Protein AF-A0A1Y3B5Y3-F1 (afdb_monomer)

Foldseek 3Di:
DDPPPVVDDDPCCCVQCVLLVVLCVVCVVCLVVLCCLPPPLLSRNDNLSLVVSLVVVLVVVLVVLVVVCVVPVVSSVVVLVVLLVVLLVVLLVVLLVLVAALDQLCLDP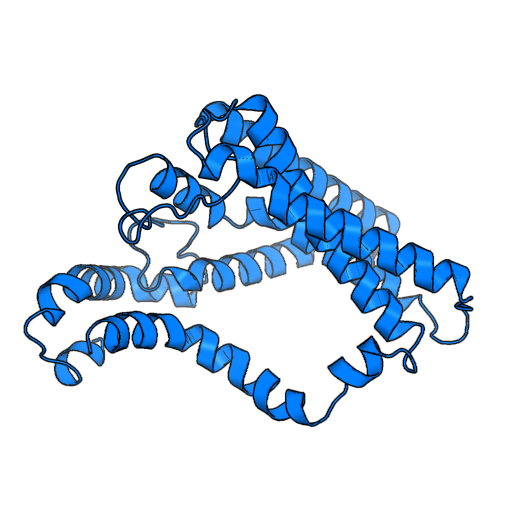PLCPDPPRNNVCSSVVSHNSNLSNLVSLVVVLVVVLVVDDLPPDDDDPVNVVVLVVLLVVLVCCLVCVCVCVNVPDRDDSNSSSVSNSVSSVSVSVSVSSLVVCLSNPCVDPSVCVVPDPVCVVVVVCVVVCSVCVVVVCSVVVPD

Mean predicted aligned error: 7.39 Å

Sequence (255 aa):
MTILPPMFDGPVWQYRMDWMIESCEKSWWKNFFYIQNLFDSDTMCEPHLWYLAADMQLHWLSLLPLIFLLKNPRRGLLLSKFLIILSIIIQMIWIVKENA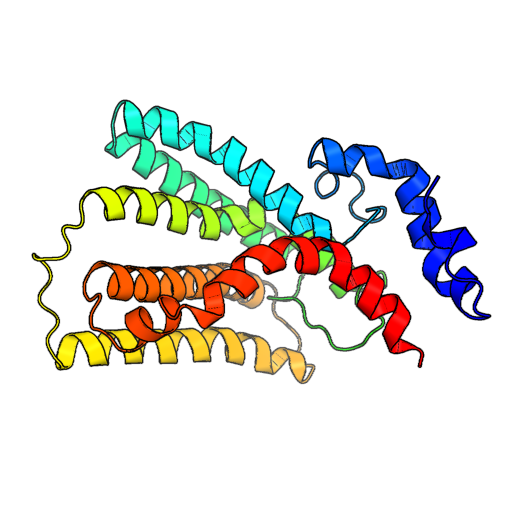PPGTIISSPGDFRVEDKSGKYLKFHDKPWNHAHIFLIGFIFGYHVRHIKSNHFHWTKWKTMMAWMTIMIAYLLCIYDTYPWIFGLPYTPIWSALISPLNGLLWAMILTIIIFICITDPQSFIAKIFSWSLFRPLSRMTFSVFLTHFLVVYIIRDT

Structure (mmCIF, N/CA/C/O backbone):
data_AF-A0A1Y3B5Y3-F1
#
_entry.id   AF-A0A1Y3B5Y3-F1
#
loop_
_atom_site.group_PDB
_atom_site.id
_atom_site.type_symbol
_atom_site.label_atom_id
_atom_site.label_alt_id
_atom_site.label_comp_id
_atom_site.label_asym_id
_atom_site.label_entity_id
_atom_site.label_seq_id
_atom_site.pdbx_PDB_ins_code
_atom_site.Cartn_x
_atom_site.Cartn_y
_atom_site.Cartn_z
_atom_site.occupancy
_atom_site.B_iso_or_equiv
_atom_site.auth_seq_id
_atom_site.auth_comp_id
_atom_site.auth_asym_id
_atom_site.auth_atom_id
_atom_site.pdbx_PDB_model_num
ATOM 1 N N . MET A 1 1 ? -4.720 -13.987 -27.760 1.00 44.94 1 MET A N 1
ATOM 2 C CA . MET A 1 1 ? -5.786 -13.291 -28.511 1.00 44.94 1 MET A CA 1
ATOM 3 C C . MET A 1 1 ? -6.407 -12.237 -27.621 1.00 44.94 1 MET A C 1
ATOM 5 O O . MET A 1 1 ? -7.360 -12.495 -26.895 1.00 44.94 1 MET A O 1
ATOM 9 N N . THR A 1 2 ? -5.805 -11.059 -27.622 1.00 58.97 2 THR A N 1
ATOM 10 C CA . THR A 1 2 ? -6.376 -9.850 -27.033 1.00 58.97 2 THR A CA 1
ATOM 11 C C . THR A 1 2 ? -7.513 -9.376 -27.946 1.00 58.97 2 THR A C 1
ATOM 13 O O . THR A 1 2 ? -7.379 -9.441 -29.161 1.00 58.97 2 THR A O 1
ATOM 16 N N . ILE A 1 3 ? -8.644 -8.928 -27.389 1.00 64.88 3 ILE A N 1
ATOM 17 C CA . ILE A 1 3 ? -9.793 -8.387 -28.161 1.00 64.88 3 ILE A CA 1
ATOM 18 C C . ILE A 1 3 ? -9.501 -6.944 -28.641 1.00 64.88 3 ILE A C 1
ATOM 20 O O . ILE A 1 3 ? -10.234 -6.363 -29.427 1.00 64.88 3 ILE A O 1
ATOM 24 N N . LEU A 1 4 ? -8.387 -6.371 -28.183 1.00 65.88 4 LEU A N 1
ATOM 25 C CA . LEU A 1 4 ? -7.955 -5.000 -28.439 1.00 65.88 4 LEU A CA 1
ATOM 26 C C . LEU A 1 4 ? -7.686 -4.678 -29.928 1.00 65.88 4 LEU A C 1
ATOM 28 O O . LEU A 1 4 ? -8.226 -3.674 -30.386 1.00 65.88 4 LEU A O 1
ATOM 32 N N . PRO A 1 5 ? -6.943 -5.492 -30.710 1.00 63.84 5 PRO A N 1
ATOM 33 C CA . PRO A 1 5 ? -6.654 -5.189 -32.116 1.00 63.84 5 PRO A CA 1
ATOM 34 C C . PRO A 1 5 ? -7.889 -5.014 -33.023 1.00 63.84 5 PRO A C 1
ATOM 36 O O . PRO A 1 5 ? -7.884 -4.090 -33.823 1.00 63.84 5 PRO A O 1
ATOM 39 N N . PRO A 1 6 ? -8.967 -5.823 -32.925 1.00 66.00 6 PRO A N 1
ATOM 40 C CA . PRO A 1 6 ? -10.156 -5.609 -33.755 1.00 66.00 6 PRO A CA 1
ATOM 41 C C . PRO A 1 6 ? -11.072 -4.462 -33.289 1.00 66.00 6 PRO A C 1
ATOM 43 O O . PRO A 1 6 ? -11.988 -4.104 -34.024 1.00 66.00 6 PRO A O 1
ATOM 46 N N . MET A 1 7 ? -10.884 -3.904 -32.086 1.00 65.44 7 MET A N 1
ATOM 47 C CA . MET A 1 7 ? -11.746 -2.834 -31.555 1.00 65.44 7 MET A CA 1
ATOM 48 C C . MET A 1 7 ? -11.235 -1.420 -31.863 1.00 65.44 7 MET A C 1
ATOM 50 O O . MET A 1 7 ? -12.023 -0.476 -31.814 1.00 65.44 7 MET A O 1
ATOM 54 N N . PHE A 1 8 ? -9.946 -1.261 -32.174 1.00 67.69 8 PHE A N 1
ATOM 55 C CA . PHE A 1 8 ? -9.312 0.041 -32.381 1.00 67.69 8 PHE A CA 1
ATOM 56 C C . PHE A 1 8 ? -8.240 -0.062 -33.475 1.00 67.69 8 PHE A C 1
ATOM 58 O O . PHE A 1 8 ? -7.337 -0.881 -33.367 1.00 67.69 8 PHE A O 1
ATOM 65 N N . ASP A 1 9 ? -8.325 0.786 -34.505 1.00 69.50 9 ASP A N 1
ATOM 66 C CA . ASP A 1 9 ? -7.389 0.810 -35.647 1.00 69.50 9 ASP A CA 1
ATOM 67 C C . ASP A 1 9 ? -6.954 2.251 -35.984 1.00 69.50 9 ASP A C 1
ATOM 69 O O . ASP A 1 9 ? -6.955 2.709 -37.125 1.00 69.50 9 ASP A O 1
ATOM 73 N N . GLY A 1 10 ? -6.680 3.038 -34.939 1.00 73.25 10 GLY A N 1
ATOM 74 C CA . GLY A 1 10 ? -6.232 4.423 -35.087 1.00 73.25 10 GLY A CA 1
ATOM 75 C C . GLY A 1 10 ? -4.779 4.515 -35.585 1.00 73.25 10 GLY A C 1
ATOM 76 O O . GLY A 1 10 ? -3.970 3.643 -35.278 1.00 73.25 10 GLY A O 1
ATOM 77 N N . PRO A 1 11 ? -4.377 5.609 -36.259 1.00 72.44 11 PRO A N 1
ATOM 78 C CA . PRO A 1 11 ? -3.028 5.762 -36.824 1.00 72.44 11 PRO A CA 1
ATOM 79 C C . PRO A 1 11 ? -1.895 5.752 -35.779 1.00 72.44 11 PRO A C 1
ATOM 81 O O . PRO A 1 11 ? -0.742 5.507 -36.118 1.00 72.44 11 PRO A O 1
ATOM 84 N N . VAL A 1 12 ? -2.212 6.005 -34.504 1.00 72.00 12 VAL A N 1
ATOM 85 C CA . VAL A 1 12 ? -1.264 5.985 -33.371 1.00 72.00 12 VAL A CA 1
ATOM 86 C C . VAL A 1 12 ? -1.335 4.664 -32.582 1.00 72.00 12 VAL A C 1
ATOM 88 O O . VAL A 1 12 ? -0.480 4.392 -31.738 1.00 72.00 12 VAL A O 1
ATOM 91 N N . TRP A 1 13 ? -2.328 3.814 -32.871 1.00 71.50 13 TRP A N 1
ATOM 92 C CA . TRP A 1 13 ? -2.635 2.601 -32.113 1.00 71.50 13 TRP A CA 1
ATOM 93 C C . TRP A 1 13 ? -1.468 1.618 -32.082 1.00 71.50 13 TRP A C 1
ATOM 95 O O . TRP A 1 13 ? -1.027 1.247 -30.998 1.00 71.50 13 TRP A O 1
ATOM 105 N N . GLN A 1 14 ? -0.919 1.269 -33.249 1.00 69.88 14 GLN A N 1
ATOM 106 C CA . GLN A 1 14 ? 0.212 0.340 -33.366 1.00 69.88 14 GLN A CA 1
ATOM 107 C C . GLN A 1 14 ? 1.411 0.837 -32.540 1.00 69.88 14 GLN A C 1
ATOM 109 O O . GLN A 1 14 ? 1.881 0.167 -31.625 1.00 69.88 14 GLN A O 1
ATOM 114 N N . TYR A 1 15 ? 1.804 2.103 -32.719 1.00 70.75 15 TYR A N 1
ATOM 115 C CA . TYR A 1 15 ? 2.937 2.687 -31.993 1.00 70.75 15 TYR A CA 1
ATOM 116 C C . TYR A 1 15 ? 2.787 2.659 -30.458 1.00 70.75 15 TYR A C 1
ATOM 118 O O . TYR A 1 15 ? 3.781 2.557 -29.736 1.00 70.75 15 TYR A O 1
ATOM 126 N N . ARG A 1 16 ? 1.560 2.769 -29.932 1.00 68.94 16 ARG A N 1
ATOM 127 C CA . ARG A 1 16 ? 1.300 2.836 -28.482 1.00 68.94 16 ARG A CA 1
ATOM 128 C C . ARG A 1 16 ? 0.895 1.512 -27.853 1.00 68.94 16 ARG A C 1
ATOM 130 O O . ARG A 1 16 ? 1.113 1.366 -26.654 1.00 68.94 16 ARG A O 1
ATOM 137 N N . MET A 1 17 ? 0.302 0.592 -28.607 1.00 75.69 17 MET A N 1
ATOM 138 C CA . MET A 1 17 ? -0.267 -0.645 -28.068 1.00 75.69 17 MET A CA 1
ATOM 139 C C . MET A 1 17 ? 0.562 -1.881 -28.387 1.00 75.69 17 MET A C 1
ATOM 141 O O . MET A 1 17 ? 0.442 -2.852 -27.645 1.00 75.69 17 MET A O 1
ATOM 145 N N . ASP A 1 18 ? 1.443 -1.855 -29.391 1.00 77.94 18 ASP A N 1
ATOM 146 C CA . ASP A 1 18 ? 2.210 -3.044 -29.790 1.00 77.94 18 ASP A CA 1
ATOM 147 C C . ASP A 1 18 ? 3.059 -3.602 -28.639 1.00 77.94 18 ASP A C 1
ATOM 149 O O . ASP A 1 18 ? 3.013 -4.800 -28.367 1.00 77.94 18 ASP A O 1
ATOM 153 N N . TRP A 1 19 ? 3.745 -2.742 -27.874 1.00 76.81 19 TRP A N 1
ATOM 154 C CA . TRP A 1 19 ? 4.544 -3.181 -26.718 1.00 76.81 19 TRP A CA 1
ATOM 155 C C . TRP A 1 19 ? 3.684 -3.843 -25.626 1.00 76.81 19 TRP A C 1
ATOM 157 O O . TRP A 1 19 ? 4.119 -4.800 -24.979 1.00 76.81 19 TRP A O 1
ATOM 167 N N . MET A 1 20 ? 2.462 -3.342 -25.415 1.00 77.00 20 MET A N 1
ATOM 168 C CA . MET A 1 20 ? 1.526 -3.859 -24.416 1.00 7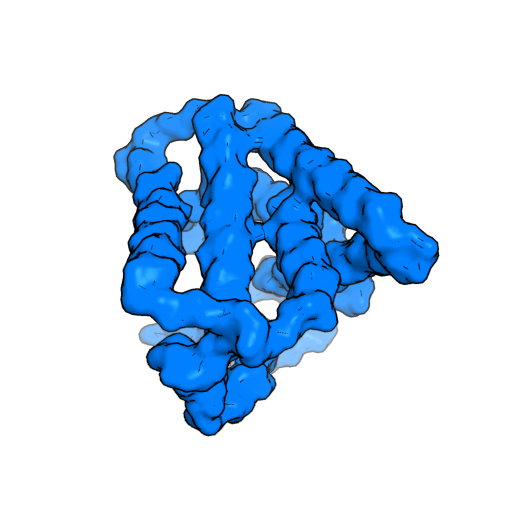7.00 20 MET A CA 1
ATOM 169 C C . MET A 1 20 ? 0.919 -5.177 -24.891 1.00 77.00 20 MET A C 1
ATOM 171 O O . MET A 1 20 ? 0.897 -6.146 -24.136 1.00 77.00 20 MET A O 1
ATOM 175 N N . ILE A 1 21 ? 0.489 -5.240 -26.155 1.00 81.31 21 ILE A N 1
ATOM 176 C CA . ILE A 1 21 ? -0.040 -6.448 -26.793 1.00 81.31 21 ILE A CA 1
ATOM 177 C C . ILE A 1 21 ? 1.016 -7.554 -26.753 1.00 81.31 21 ILE A C 1
ATOM 179 O O . ILE A 1 21 ? 0.721 -8.644 -26.267 1.00 81.31 21 ILE A O 1
ATOM 183 N N . GLU A 1 22 ? 2.253 -7.268 -27.159 1.00 84.25 22 GLU A N 1
ATOM 184 C CA . GLU A 1 22 ? 3.347 -8.242 -27.156 1.00 84.25 22 GLU A CA 1
ATOM 185 C C . GLU A 1 22 ? 3.677 -8.729 -25.733 1.00 84.25 22 GLU A C 1
ATOM 187 O O . GLU A 1 22 ? 3.815 -9.933 -25.489 1.00 84.25 22 GLU A O 1
ATOM 192 N N . SER A 1 23 ? 3.750 -7.806 -24.766 1.00 84.88 23 SER A N 1
ATOM 193 C CA . SER A 1 23 ? 3.952 -8.148 -23.351 1.00 84.88 23 SER A CA 1
ATOM 194 C C . SER A 1 23 ? 2.814 -9.024 -22.822 1.00 84.88 23 SER A C 1
ATOM 196 O O . SER A 1 23 ? 3.052 -10.008 -22.116 1.00 84.88 23 SER A O 1
ATOM 198 N N . CYS A 1 24 ? 1.571 -8.715 -23.194 1.00 85.81 24 CYS A N 1
ATOM 199 C CA . CYS A 1 24 ? 0.397 -9.491 -22.822 1.00 85.81 24 CYS A CA 1
ATOM 200 C C . CYS A 1 24 ? 0.386 -10.887 -23.429 1.00 85.81 24 CYS A C 1
ATOM 202 O O . CYS A 1 24 ? 0.134 -11.850 -22.707 1.00 85.81 24 CYS A O 1
ATOM 204 N N . GLU A 1 25 ? 0.697 -11.037 -24.711 1.00 87.06 25 GLU A N 1
ATOM 205 C CA . GLU A 1 25 ? 0.737 -12.351 -25.354 1.00 87.06 25 GLU A CA 1
ATOM 206 C C . GLU A 1 25 ? 1.738 -13.294 -24.679 1.00 87.06 25 GLU A C 1
ATOM 208 O O . GLU A 1 25 ? 1.447 -14.481 -24.507 1.00 87.06 25 GLU A O 1
ATOM 213 N N . LYS A 1 26 ? 2.867 -12.756 -24.208 1.00 87.31 26 LYS A N 1
ATOM 214 C CA . LYS A 1 26 ? 3.918 -13.525 -23.527 1.00 87.31 26 LYS A CA 1
ATOM 215 C C . LYS A 1 26 ? 3.633 -13.771 -22.039 1.00 87.31 26 LYS A C 1
ATOM 217 O O . LYS A 1 26 ? 3.930 -14.854 -21.528 1.00 87.31 26 LYS A O 1
ATOM 222 N N . SER A 1 27 ? 3.058 -12.792 -21.338 1.00 88.06 27 SER A N 1
ATOM 223 C CA . SER A 1 27 ? 3.023 -12.762 -19.865 1.00 88.06 27 SER A CA 1
ATOM 224 C C . SER A 1 27 ? 1.621 -12.756 -19.239 1.00 88.06 27 SER A C 1
ATOM 226 O O . SER A 1 27 ? 1.528 -12.683 -18.013 1.00 88.06 27 SER A O 1
ATOM 228 N N . TRP A 1 28 ? 0.524 -12.862 -20.006 1.00 88.56 28 TRP A N 1
ATOM 229 C CA . TRP A 1 28 ? -0.848 -12.813 -19.457 1.00 88.56 28 TRP A CA 1
ATOM 230 C C . TRP A 1 28 ? -1.091 -13.818 -18.320 1.00 88.56 28 TRP A C 1
ATOM 232 O O . TRP A 1 28 ? -1.753 -13.499 -17.333 1.00 88.56 28 TRP A O 1
ATOM 242 N N . TRP A 1 29 ? -0.527 -15.023 -18.427 1.00 89.94 29 TRP A N 1
ATOM 243 C CA . TRP A 1 29 ? -0.712 -16.106 -17.458 1.00 89.94 29 TRP A CA 1
ATOM 244 C C . TRP A 1 29 ? -0.141 -15.756 -16.076 1.00 89.94 29 TRP A C 1
ATOM 246 O O . TRP A 1 29 ? -0.643 -16.243 -15.063 1.00 89.94 29 TRP A O 1
ATOM 256 N N . LYS A 1 30 ? 0.853 -14.858 -16.000 1.00 91.12 30 LYS A N 1
ATOM 257 C CA . LYS A 1 30 ? 1.425 -14.390 -14.727 1.00 91.12 30 LYS A CA 1
ATOM 258 C C . LYS A 1 30 ? 0.397 -13.633 -13.880 1.00 91.12 30 LYS A C 1
ATOM 260 O O . LYS A 1 30 ? 0.456 -13.727 -12.656 1.00 91.12 30 LYS A O 1
ATOM 265 N N . ASN A 1 31 ? -0.560 -12.946 -14.515 1.00 90.06 31 ASN A N 1
ATOM 266 C CA . ASN A 1 31 ? -1.647 -12.246 -13.822 1.00 90.06 31 ASN A CA 1
ATOM 267 C C . ASN A 1 31 ? -2.598 -13.220 -13.114 1.00 90.06 31 ASN A C 1
ATOM 269 O O . ASN A 1 31 ? -3.092 -12.905 -12.037 1.00 90.06 31 ASN A O 1
ATOM 273 N N . PHE A 1 32 ? -2.828 -14.409 -13.685 1.00 90.25 32 PHE A N 1
ATOM 274 C CA . PHE A 1 32 ? -3.688 -15.433 -13.080 1.00 90.25 32 PHE A CA 1
ATOM 275 C C . PHE A 1 32 ? -3.103 -15.972 -11.768 1.00 90.25 32 PHE A C 1
ATOM 277 O O . PHE A 1 32 ? -3.832 -16.229 -10.814 1.00 90.25 32 PHE A O 1
ATOM 284 N N . PHE A 1 33 ? -1.776 -16.103 -11.708 1.00 92.25 33 PHE A N 1
ATOM 285 C CA . PHE A 1 33 ? -1.063 -16.553 -10.512 1.00 92.25 33 PHE A CA 1
ATOM 286 C C . PHE A 1 33 ? -0.636 -15.415 -9.580 1.00 92.25 33 PHE A C 1
ATOM 288 O O . PHE A 1 33 ? -0.041 -15.695 -8.542 1.00 92.25 33 PHE A O 1
ATOM 295 N N . TYR A 1 34 ? -0.923 -14.156 -9.926 1.00 93.25 34 TYR A N 1
ATOM 296 C CA . TYR A 1 34 ? -0.489 -12.982 -9.168 1.00 93.25 34 TYR A CA 1
ATOM 297 C C . TYR A 1 34 ? 1.032 -12.914 -8.966 1.00 93.25 34 TYR A C 1
ATOM 299 O O . TYR A 1 34 ? 1.496 -12.620 -7.870 1.00 93.25 34 TYR A O 1
ATOM 307 N N . ILE A 1 35 ? 1.830 -13.212 -9.997 1.00 93.25 35 ILE A N 1
ATOM 308 C CA . ILE A 1 35 ? 3.310 -13.198 -9.924 1.00 93.25 35 ILE A CA 1
ATOM 309 C C . ILE A 1 35 ? 3.966 -12.196 -10.882 1.00 93.25 35 ILE A C 1
ATOM 311 O O . ILE A 1 35 ? 5.193 -12.127 -10.969 1.00 93.25 35 ILE A O 1
ATOM 315 N N . GLN A 1 36 ? 3.165 -11.414 -11.605 1.00 90.75 36 GLN A N 1
ATOM 316 C CA . GLN A 1 36 ? 3.627 -10.489 -12.641 1.00 90.75 36 GLN A CA 1
ATOM 317 C C . GLN A 1 36 ? 4.544 -9.378 -12.109 1.00 90.75 36 GLN A C 1
ATOM 319 O O . GLN A 1 36 ? 5.435 -8.930 -12.818 1.00 90.75 36 GLN A O 1
ATOM 324 N N . ASN A 1 37 ? 4.372 -8.968 -10.850 1.00 90.75 37 ASN A N 1
ATOM 325 C CA . ASN A 1 37 ? 5.234 -7.981 -10.199 1.00 90.75 37 ASN A CA 1
ATOM 326 C C . ASN A 1 37 ? 6.521 -8.606 -9.629 1.00 90.75 37 ASN A C 1
ATOM 328 O O . ASN A 1 37 ? 7.465 -7.880 -9.326 1.00 90.75 37 ASN A O 1
ATOM 332 N N . LEU A 1 38 ? 6.606 -9.934 -9.479 1.00 88.19 38 LEU A N 1
ATOM 333 C CA . LEU A 1 38 ? 7.801 -10.620 -8.973 1.00 88.19 38 LEU A CA 1
ATOM 334 C C . LEU A 1 38 ? 8.801 -10.898 -10.092 1.00 88.19 38 LEU A C 1
ATOM 336 O O . LEU A 1 38 ? 9.981 -10.575 -9.926 1.00 88.19 38 LEU A O 1
ATOM 340 N N . PHE A 1 39 ? 8.320 -11.429 -11.218 1.00 82.19 39 PHE A N 1
ATOM 341 C CA . PHE A 1 39 ? 9.142 -11.883 -12.341 1.00 82.19 39 PHE A CA 1
ATOM 342 C C . PHE A 1 39 ? 8.907 -11.040 -13.593 1.00 82.19 39 PHE A C 1
ATOM 344 O O . PHE A 1 39 ? 7.789 -10.985 -14.107 1.00 82.19 39 PHE A O 1
ATOM 351 N N . ASP A 1 40 ? 9.986 -10.462 -14.122 1.00 73.06 40 ASP A N 1
ATOM 352 C CA . ASP A 1 40 ? 9.993 -9.647 -15.342 1.00 73.06 40 ASP A CA 1
ATOM 353 C C . ASP A 1 40 ? 8.987 -8.486 -15.298 1.00 73.06 40 ASP A C 1
ATOM 355 O O . ASP A 1 40 ? 8.188 -8.309 -16.220 1.00 73.06 40 ASP A O 1
ATOM 359 N N . SER A 1 41 ? 9.048 -7.679 -14.228 1.00 71.25 41 SER A N 1
ATOM 360 C CA . SER A 1 41 ? 8.183 -6.504 -14.004 1.00 71.25 41 SER A CA 1
ATOM 361 C C . SER A 1 41 ? 8.164 -5.520 -15.184 1.00 71.25 41 SER A C 1
ATOM 363 O O . SER A 1 41 ? 7.202 -4.785 -15.376 1.00 71.25 41 SER A O 1
ATOM 365 N N . ASP A 1 42 ? 9.199 -5.541 -16.022 1.00 71.44 42 ASP A N 1
ATOM 366 C CA . ASP A 1 42 ? 9.310 -4.692 -17.210 1.00 71.44 42 ASP A CA 1
ATOM 367 C C . ASP A 1 42 ? 8.327 -5.095 -18.320 1.00 71.44 42 ASP A C 1
ATOM 369 O O . ASP A 1 42 ? 7.880 -4.251 -19.095 1.00 71.44 42 ASP A O 1
ATOM 373 N N . THR A 1 43 ? 7.940 -6.373 -18.353 1.00 75.62 43 THR A N 1
ATOM 374 C CA . THR A 1 43 ? 7.091 -6.993 -19.390 1.00 75.62 43 THR A CA 1
ATOM 375 C C . THR A 1 43 ? 5.697 -7.344 -18.870 1.00 75.62 43 THR A C 1
ATOM 377 O O . THR A 1 43 ? 5.048 -8.289 -19.330 1.00 75.62 43 THR A O 1
ATOM 380 N N . MET A 1 44 ? 5.228 -6.607 -17.861 1.00 83.00 44 MET A N 1
ATOM 381 C CA . MET A 1 44 ? 3.878 -6.770 -17.333 1.00 83.00 44 MET A CA 1
ATOM 382 C C . MET A 1 44 ? 2.842 -6.419 -18.400 1.00 83.00 44 MET A C 1
ATOM 384 O O . MET A 1 44 ? 2.858 -5.315 -18.940 1.00 83.00 44 MET A O 1
ATOM 388 N N . CYS A 1 45 ? 1.922 -7.358 -18.641 1.00 82.31 45 CYS A N 1
ATOM 389 C CA . CYS A 1 45 ? 0.784 -7.187 -19.546 1.00 82.31 45 CYS A CA 1
ATOM 390 C C . CYS A 1 45 ? -0.029 -5.928 -19.206 1.00 82.31 45 CYS A C 1
ATOM 392 O O . CYS A 1 45 ? -0.347 -5.139 -20.082 1.00 82.31 45 CYS A O 1
ATOM 394 N N . GLU A 1 46 ? -0.293 -5.710 -17.916 1.00 82.88 46 GLU A N 1
ATOM 395 C CA . GLU A 1 46 ? -1.008 -4.537 -17.418 1.00 82.88 46 GLU A CA 1
ATOM 396 C C . GLU A 1 46 ? -0.261 -3.985 -16.199 1.00 82.88 46 GLU A C 1
ATOM 398 O O . GLU A 1 46 ? -0.206 -4.663 -15.164 1.00 82.88 46 GLU A O 1
ATOM 403 N N . PRO A 1 47 ? 0.354 -2.793 -16.297 1.00 81.75 47 PRO A N 1
ATOM 404 C CA . PRO A 1 47 ? 1.239 -2.285 -15.255 1.00 81.75 47 PRO A CA 1
ATOM 405 C C . PRO A 1 47 ? 0.505 -2.099 -13.930 1.00 81.75 47 PRO A C 1
ATOM 407 O O . PRO A 1 47 ? 0.971 -2.582 -12.908 1.00 81.75 47 PRO A O 1
ATOM 410 N N . HIS A 1 48 ? -0.681 -1.485 -13.931 1.00 85.44 48 HIS A N 1
ATOM 411 C CA . HIS A 1 48 ? -1.450 -1.188 -12.713 1.00 85.44 48 HIS A CA 1
ATOM 412 C C . HIS A 1 48 ? -1.877 -2.421 -11.921 1.00 85.44 48 HIS A C 1
ATOM 414 O O . HIS A 1 48 ? -2.149 -2.316 -10.725 1.00 85.44 48 HIS A O 1
ATOM 420 N N . LEU A 1 49 ? -1.896 -3.601 -12.546 1.00 90.50 49 LEU A N 1
ATOM 421 C CA . LEU A 1 49 ? -2.199 -4.851 -11.852 1.00 90.50 49 LEU A CA 1
ATOM 422 C C . LEU A 1 49 ? -1.081 -5.295 -10.900 1.00 90.50 49 LEU A C 1
ATOM 424 O O . LEU A 1 49 ? -1.282 -6.273 -10.176 1.00 90.50 49 LEU A O 1
ATOM 428 N N . TRP A 1 50 ? 0.062 -4.596 -10.845 1.00 90.88 50 TRP A N 1
ATOM 429 C CA . TRP A 1 50 ? 1.089 -4.824 -9.821 1.00 90.88 50 TRP A CA 1
ATOM 430 C C . TRP A 1 50 ? 0.492 -4.788 -8.411 1.00 90.88 50 TRP A C 1
ATOM 432 O O . TRP A 1 50 ? 0.821 -5.640 -7.585 1.00 90.88 50 TRP A O 1
ATOM 442 N N . TYR A 1 51 ? -0.438 -3.858 -8.166 1.00 91.31 51 TYR A N 1
ATOM 443 C CA . TYR A 1 51 ? -1.064 -3.664 -6.861 1.00 91.31 51 TYR A CA 1
ATOM 444 C C . TYR A 1 51 ? -1.890 -4.884 -6.454 1.00 91.31 51 TYR A C 1
ATOM 446 O O . TYR A 1 51 ? -1.792 -5.350 -5.324 1.00 91.31 51 TYR A O 1
ATOM 454 N N . LEU A 1 52 ? -2.652 -5.452 -7.394 1.00 94.19 52 LEU A N 1
ATOM 455 C CA . LEU A 1 52 ? -3.483 -6.623 -7.128 1.00 94.19 52 LEU A CA 1
ATOM 456 C C . LEU A 1 52 ? -2.630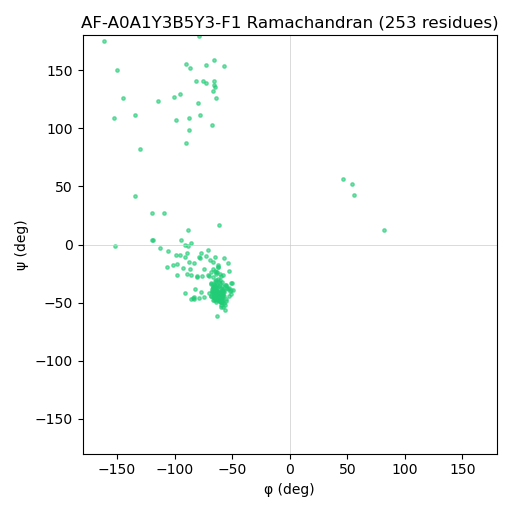 -7.867 -6.833 1.00 94.19 52 LEU A C 1
ATOM 458 O O . LEU A 1 52 ? -2.975 -8.659 -5.958 1.00 94.19 52 LEU A O 1
ATOM 462 N N . ALA A 1 53 ? -1.495 -8.025 -7.524 1.00 94.69 53 ALA A N 1
ATOM 463 C CA . ALA A 1 53 ? -0.549 -9.085 -7.189 1.00 94.69 53 ALA A CA 1
ATOM 464 C C . ALA A 1 53 ? 0.107 -8.878 -5.827 1.00 94.69 53 ALA A C 1
ATOM 466 O O . ALA A 1 53 ? 0.165 -9.821 -5.038 1.00 94.69 53 ALA A O 1
ATOM 467 N N . ALA A 1 54 ? 0.558 -7.659 -5.528 1.00 95.06 54 ALA A N 1
ATOM 468 C CA . ALA A 1 54 ? 1.135 -7.336 -4.231 1.00 95.06 54 ALA A CA 1
ATOM 469 C C . ALA A 1 54 ? 0.142 -7.600 -3.086 1.00 95.06 54 ALA A C 1
ATOM 471 O O . ALA A 1 54 ? 0.521 -8.218 -2.093 1.00 95.06 54 ALA A O 1
ATOM 472 N N . ASP A 1 55 ? -1.126 -7.207 -3.239 1.00 95.12 55 ASP A N 1
ATOM 473 C CA . ASP A 1 55 ? -2.175 -7.451 -2.243 1.00 95.12 55 ASP A CA 1
ATOM 474 C C . ASP A 1 55 ? -2.391 -8.951 -1.997 1.00 95.12 55 ASP A C 1
ATOM 476 O O . ASP A 1 55 ? -2.337 -9.404 -0.852 1.00 95.12 55 ASP A O 1
ATOM 480 N N . MET A 1 56 ? -2.521 -9.756 -3.057 1.00 96.00 56 MET A N 1
ATOM 481 C CA . MET A 1 56 ? -2.705 -11.204 -2.914 1.00 96.00 56 MET A CA 1
ATOM 482 C C . MET A 1 56 ? -1.487 -11.890 -2.272 1.00 96.00 56 MET A C 1
ATOM 484 O O . MET A 1 56 ? -1.626 -12.752 -1.401 1.00 96.00 56 MET A O 1
ATOM 488 N N . GLN A 1 57 ? -0.275 -11.470 -2.638 1.00 96.56 57 GLN A N 1
ATOM 489 C CA . GLN A 1 57 ? 0.967 -11.971 -2.042 1.00 96.56 57 GLN A CA 1
ATOM 490 C C . GLN A 1 57 ? 1.068 -11.628 -0.552 1.00 96.56 57 GLN A C 1
ATOM 492 O O . GLN A 1 57 ? 1.452 -12.474 0.259 1.00 96.56 57 GLN A O 1
ATOM 497 N N . LEU A 1 58 ? 0.708 -10.400 -0.173 1.00 96.81 58 LEU A N 1
ATOM 498 C CA . LEU A 1 58 ? 0.675 -9.971 1.224 1.00 96.81 58 LEU A CA 1
ATOM 499 C C . LEU A 1 58 ? -0.440 -10.671 2.001 1.00 96.81 58 LEU A C 1
ATOM 501 O O . LEU A 1 58 ? -0.240 -11.025 3.164 1.00 96.81 58 LEU A O 1
ATOM 505 N N . HIS A 1 59 ? -1.568 -10.962 1.355 1.00 95.94 59 HIS A N 1
ATOM 506 C CA . HIS A 1 59 ? -2.622 -11.783 1.931 1.00 95.94 59 HIS A CA 1
ATOM 507 C C . HIS A 1 59 ? -2.110 -13.189 2.264 1.00 95.94 59 HIS A C 1
ATOM 509 O O . HIS A 1 59 ? -2.268 -13.637 3.403 1.00 95.94 59 HIS A O 1
ATOM 515 N N . TRP A 1 60 ? -1.415 -13.857 1.337 1.00 96.75 60 TRP A N 1
ATOM 516 C CA . TRP A 1 60 ? -0.772 -15.147 1.612 1.00 96.75 60 TRP A CA 1
ATOM 517 C C . TRP A 1 60 ? 0.268 -15.054 2.728 1.00 96.75 60 TRP A C 1
ATOM 519 O O . TRP A 1 60 ? 0.264 -15.888 3.636 1.00 96.75 60 TRP A O 1
ATOM 529 N N . LEU A 1 61 ? 1.110 -14.016 2.714 1.00 95.88 61 LEU A N 1
ATOM 530 C CA . LEU A 1 61 ? 2.079 -13.762 3.781 1.00 95.88 61 LEU A CA 1
ATOM 531 C C . LEU A 1 61 ? 1.384 -13.620 5.143 1.00 95.88 61 LEU A C 1
ATOM 533 O O . LEU A 1 61 ? 1.885 -14.141 6.138 1.00 95.88 61 LEU A O 1
ATOM 537 N N . SER A 1 62 ? 0.223 -12.961 5.191 1.00 96.44 62 SER A N 1
ATOM 538 C CA . SER A 1 62 ? -0.547 -12.703 6.415 1.00 96.44 62 SER A CA 1
ATOM 539 C C . SER A 1 62 ? -1.134 -13.958 7.065 1.00 96.44 62 SER A C 1
ATOM 541 O O . SER A 1 62 ? -1.379 -13.966 8.276 1.00 96.44 62 SER A O 1
ATOM 543 N N . LEU A 1 63 ? -1.288 -15.051 6.310 1.00 97.00 63 LEU A N 1
ATOM 544 C CA . LEU A 1 63 ? -1.736 -16.332 6.858 1.00 97.00 63 LEU A CA 1
ATOM 545 C C . LEU A 1 63 ? -0.761 -16.855 7.919 1.00 97.00 63 LEU A C 1
ATOM 547 O O . LEU A 1 63 ? -1.187 -17.444 8.913 1.00 97.00 63 LEU A O 1
ATOM 551 N N . LEU A 1 64 ? 0.539 -16.588 7.761 1.00 96.44 64 LEU A N 1
ATOM 552 C CA . LEU A 1 64 ? 1.558 -16.995 8.723 1.00 96.44 64 LEU A CA 1
ATOM 553 C C . LEU A 1 64 ? 1.355 -16.328 10.101 1.00 96.44 64 LEU A C 1
ATOM 555 O O . LEU A 1 64 ? 1.106 -17.058 11.066 1.00 96.44 64 LEU A O 1
ATOM 559 N N . PRO A 1 65 ? 1.401 -14.984 10.256 1.00 96.88 65 PRO A N 1
ATOM 560 C CA . PRO A 1 65 ? 1.112 -14.341 11.532 1.00 96.88 65 PRO A CA 1
ATOM 561 C C . PRO A 1 65 ? -0.304 -14.630 12.027 1.00 96.88 65 PRO A C 1
ATOM 563 O O . PRO A 1 65 ? -0.475 -14.740 13.240 1.00 96.88 65 PRO A O 1
ATOM 566 N N . LEU A 1 66 ? -1.287 -14.840 11.143 1.00 96.81 66 LEU A N 1
ATOM 567 C CA . LEU A 1 66 ? -2.640 -15.243 11.533 1.00 96.81 66 LEU A CA 1
ATOM 568 C C . LEU A 1 66 ? -2.665 -16.601 12.249 1.00 96.81 66 LEU A C 1
ATOM 570 O O . LEU A 1 66 ? -3.264 -16.705 13.318 1.00 96.81 66 LEU A O 1
ATOM 574 N N . ILE A 1 67 ? -1.970 -17.623 11.739 1.00 97.06 67 ILE A N 1
ATOM 575 C CA . ILE A 1 67 ? -1.874 -18.937 12.404 1.00 97.06 67 ILE A CA 1
ATOM 576 C C . ILE A 1 67 ? -1.277 -18.793 13.812 1.00 97.06 67 ILE A C 1
ATOM 578 O O . ILE A 1 67 ? -1.777 -19.392 14.771 1.00 97.06 67 ILE A O 1
ATOM 582 N N . PHE A 1 68 ? -0.227 -17.981 13.967 1.00 96.38 68 PHE A N 1
ATOM 583 C CA . PHE A 1 68 ? 0.356 -17.714 15.284 1.00 96.38 68 PHE A CA 1
ATOM 584 C C . PHE A 1 68 ? -0.591 -16.921 16.184 1.00 96.38 68 PHE A C 1
ATOM 586 O O . PHE A 1 68 ? -0.669 -17.225 17.372 1.00 96.38 68 PHE A O 1
ATOM 593 N N . LEU A 1 69 ? -1.325 -15.955 15.633 1.00 95.69 69 LEU A N 1
ATOM 594 C CA . LEU A 1 69 ? -2.303 -15.135 16.347 1.00 95.69 69 LEU A CA 1
ATOM 595 C C . LEU A 1 69 ? -3.446 -15.987 16.916 1.00 95.69 69 LEU A C 1
ATOM 597 O O . LEU A 1 69 ? -3.825 -15.789 18.068 1.00 95.69 69 LEU A O 1
ATOM 601 N N . LEU A 1 70 ? -3.934 -16.967 16.144 1.00 94.38 70 LEU A N 1
ATOM 602 C CA . LEU A 1 70 ? -4.987 -17.901 16.561 1.00 94.38 70 LEU A CA 1
ATOM 603 C C . LEU A 1 70 ? -4.547 -18.812 17.716 1.00 94.38 70 LEU A C 1
ATOM 605 O O . LEU A 1 70 ? -5.359 -19.135 18.579 1.00 94.38 70 LEU A O 1
ATOM 609 N N . LYS A 1 71 ? -3.270 -19.217 17.756 1.00 94.69 71 LYS A N 1
ATOM 610 C CA . LYS A 1 71 ? -2.725 -20.063 18.835 1.00 94.69 71 LYS A CA 1
ATOM 611 C C . LYS A 1 71 ? -2.318 -19.256 20.068 1.00 94.69 71 LYS A C 1
ATOM 613 O O . LYS A 1 71 ? -2.557 -19.672 21.196 1.00 94.69 71 LYS A O 1
ATOM 618 N N . ASN A 1 72 ? -1.633 -18.135 19.861 1.00 95.88 72 ASN A N 1
ATOM 619 C CA . ASN A 1 72 ? -1.174 -17.243 20.917 1.00 95.88 72 ASN A CA 1
ATOM 620 C C . ASN A 1 72 ? -1.065 -15.809 20.370 1.00 95.88 72 ASN A C 1
ATOM 622 O O . ASN A 1 72 ? -0.106 -15.505 19.647 1.00 95.88 72 ASN A O 1
ATOM 626 N N . PRO A 1 73 ? -1.963 -14.895 20.782 1.00 95.00 73 PRO A N 1
ATOM 627 C CA . PRO A 1 73 ? -1.990 -13.543 20.245 1.00 95.00 73 PRO A CA 1
ATOM 628 C C . PRO A 1 73 ? -0.663 -12.792 20.361 1.00 95.00 73 PRO A C 1
ATOM 630 O O . PRO A 1 73 ? -0.281 -12.059 19.451 1.00 95.00 73 PRO A O 1
ATOM 633 N N . ARG A 1 74 ? 0.097 -13.015 21.444 1.00 96.06 74 ARG A N 1
ATOM 634 C CA . ARG A 1 74 ? 1.402 -12.365 21.633 1.00 96.06 74 ARG A CA 1
ATOM 635 C C . ARG A 1 74 ? 2.398 -12.785 20.554 1.00 96.06 74 ARG A C 1
ATOM 637 O O . ARG A 1 74 ? 3.125 -11.935 20.054 1.00 96.06 74 ARG A O 1
ATOM 644 N N . ARG A 1 75 ? 2.418 -14.067 20.171 1.00 96.81 75 ARG A N 1
ATOM 645 C CA . ARG A 1 75 ? 3.325 -14.577 19.127 1.00 96.81 75 ARG A CA 1
ATOM 646 C C . ARG A 1 75 ? 2.956 -14.033 17.749 1.00 96.81 75 ARG A C 1
ATOM 648 O O . ARG A 1 75 ? 3.845 -13.584 17.036 1.00 96.81 75 ARG A O 1
ATOM 655 N N . GLY A 1 76 ? 1.665 -14.017 17.405 1.00 96.69 76 GLY A N 1
ATOM 656 C CA . GLY A 1 76 ? 1.194 -13.449 16.135 1.00 96.69 76 GLY A CA 1
ATOM 657 C C . GLY A 1 76 ? 1.518 -11.959 16.001 1.00 96.69 76 GLY A C 1
ATOM 658 O O . GLY A 1 76 ? 2.039 -11.522 14.974 1.00 96.69 76 GLY A O 1
ATOM 659 N N . LEU A 1 77 ? 1.298 -11.185 17.069 1.00 97.19 77 LEU A N 1
ATOM 660 C CA . LEU A 1 77 ? 1.634 -9.759 17.102 1.00 97.19 77 LEU A CA 1
ATOM 661 C C . LEU A 1 77 ? 3.147 -9.509 17.051 1.00 97.19 77 LEU A C 1
ATOM 663 O O . LEU A 1 77 ? 3.579 -8.601 16.344 1.00 97.19 77 LEU A O 1
ATOM 667 N N . LEU A 1 78 ? 3.958 -10.297 17.767 1.00 97.75 78 LEU A N 1
ATOM 668 C CA . LEU A 1 78 ? 5.420 -10.191 17.703 1.00 97.75 78 LEU A CA 1
ATOM 669 C C . LEU A 1 78 ? 5.945 -10.497 16.298 1.00 97.75 78 LEU A C 1
ATOM 671 O O . LEU A 1 78 ? 6.759 -9.732 15.788 1.00 97.75 78 LEU A O 1
ATOM 675 N N . LEU A 1 79 ? 5.439 -11.552 15.651 1.00 97.81 79 LEU A N 1
ATOM 676 C CA . LEU A 1 79 ? 5.811 -11.881 14.276 1.00 97.81 79 LEU A CA 1
ATOM 677 C C . LEU A 1 79 ? 5.404 -10.770 13.300 1.00 97.81 79 LEU A C 1
ATOM 679 O O . LEU A 1 79 ? 6.203 -10.374 12.460 1.00 97.81 79 LEU A O 1
ATOM 683 N N . SER A 1 80 ? 4.199 -10.215 13.448 1.00 97.62 80 SER A N 1
ATOM 684 C CA . SER A 1 80 ? 3.730 -9.105 12.605 1.00 97.62 80 SER A CA 1
ATOM 685 C C . SER A 1 80 ? 4.625 -7.869 12.753 1.00 97.62 80 SER A C 1
ATOM 687 O O . SER A 1 80 ? 5.049 -7.292 11.758 1.00 97.62 80 SER A O 1
ATOM 689 N N . LYS A 1 81 ? 4.984 -7.496 13.991 1.00 97.62 81 LYS A N 1
ATOM 690 C CA . LYS A 1 81 ? 5.912 -6.383 14.270 1.00 97.62 81 LYS A CA 1
ATOM 691 C C . LYS A 1 81 ? 7.308 -6.635 13.703 1.00 97.62 81 LYS A C 1
ATOM 693 O O . LYS A 1 81 ? 7.911 -5.720 13.154 1.00 97.62 81 LYS A O 1
ATOM 698 N N . PHE A 1 82 ? 7.804 -7.866 13.813 1.00 97.81 82 PHE A N 1
ATOM 699 C CA . PHE A 1 82 ? 9.079 -8.258 13.221 1.00 97.81 82 PHE A CA 1
ATOM 700 C C . PHE A 1 82 ? 9.065 -8.094 11.695 1.00 97.81 82 PHE A C 1
ATOM 702 O O . PHE A 1 82 ? 9.970 -7.474 11.145 1.00 97.81 82 PHE A O 1
ATOM 709 N N . LEU A 1 83 ? 8.017 -8.576 11.019 1.00 97.56 83 LEU A N 1
ATOM 710 C CA . LEU A 1 83 ? 7.870 -8.444 9.567 1.00 97.56 83 LEU A CA 1
ATOM 711 C C . LEU A 1 83 ? 7.740 -6.978 9.118 1.00 97.56 83 LEU A C 1
ATOM 713 O O . LEU A 1 83 ? 8.316 -6.611 8.095 1.00 97.56 83 LEU A O 1
ATOM 717 N N . ILE A 1 84 ? 7.063 -6.126 9.899 1.00 97.56 84 ILE A N 1
ATOM 718 C CA . ILE A 1 84 ? 7.018 -4.672 9.663 1.00 97.56 84 ILE A CA 1
ATOM 719 C C . ILE A 1 84 ? 8.437 -4.091 9.671 1.00 97.56 84 ILE A C 1
ATOM 721 O O . ILE A 1 84 ? 8.848 -3.472 8.691 1.00 97.56 84 ILE A O 1
ATOM 725 N N . ILE A 1 85 ? 9.207 -4.333 10.737 1.00 97.44 85 ILE A N 1
ATOM 726 C CA . ILE A 1 85 ? 10.579 -3.815 10.867 1.00 97.44 85 ILE A CA 1
ATOM 727 C C . ILE A 1 85 ? 11.461 -4.334 9.726 1.00 97.44 85 ILE A C 1
ATOM 729 O O . ILE A 1 85 ? 12.191 -3.561 9.111 1.00 97.44 85 ILE A O 1
ATOM 733 N N . LEU A 1 86 ? 11.352 -5.625 9.403 1.00 97.06 86 LEU A N 1
ATOM 734 C CA . LEU A 1 86 ? 12.099 -6.239 8.310 1.00 97.06 86 LEU A CA 1
ATOM 735 C C . LEU A 1 86 ? 11.788 -5.569 6.965 1.00 97.06 86 LEU A C 1
ATOM 737 O O . LEU A 1 86 ? 12.710 -5.244 6.223 1.00 97.06 86 LEU A O 1
ATOM 741 N N . SER A 1 87 ? 10.512 -5.320 6.667 1.00 96.00 87 SER A N 1
ATOM 742 C CA . SER A 1 87 ? 10.111 -4.667 5.417 1.00 96.00 87 SER A CA 1
ATOM 743 C C . SER A 1 87 ? 10.621 -3.227 5.299 1.00 96.00 87 SER A C 1
ATOM 745 O O . SER A 1 87 ? 11.115 -2.848 4.240 1.00 96.00 87 SER A O 1
ATOM 747 N N . ILE A 1 88 ? 10.606 -2.461 6.397 1.00 96.00 88 ILE A N 1
ATOM 748 C CA . ILE A 1 88 ? 11.170 -1.103 6.446 1.00 96.00 88 ILE A CA 1
ATOM 749 C C . ILE A 1 88 ? 12.677 -1.149 6.185 1.00 96.00 88 ILE A C 1
ATOM 751 O O . ILE A 1 88 ? 13.180 -0.393 5.360 1.00 96.00 88 ILE A O 1
ATOM 755 N N . ILE A 1 89 ? 13.404 -2.062 6.837 1.00 95.94 89 ILE A N 1
ATOM 756 C CA . ILE A 1 89 ? 14.855 -2.204 6.646 1.00 95.94 89 ILE A CA 1
ATOM 757 C C . ILE A 1 89 ? 15.185 -2.576 5.194 1.00 95.94 89 ILE A C 1
ATOM 759 O O . ILE A 1 89 ? 16.094 -1.988 4.612 1.00 95.94 89 ILE A O 1
ATOM 763 N N . ILE A 1 90 ? 14.441 -3.509 4.589 1.00 94.12 90 ILE A N 1
ATOM 764 C CA . ILE A 1 90 ? 14.622 -3.892 3.179 1.00 94.12 90 ILE A CA 1
ATOM 765 C C . ILE A 1 90 ? 14.424 -2.677 2.263 1.00 94.12 90 ILE A C 1
ATOM 767 O O . ILE A 1 90 ? 15.257 -2.433 1.388 1.00 94.12 90 ILE A O 1
ATOM 771 N N . GLN A 1 91 ? 13.367 -1.895 2.494 1.00 92.12 91 GLN A N 1
ATOM 772 C CA . GLN A 1 91 ? 13.091 -0.675 1.737 1.00 92.12 91 GLN A CA 1
ATOM 773 C C . GLN A 1 91 ? 14.221 0.354 1.888 1.00 92.12 91 GLN A C 1
ATOM 775 O O . GLN A 1 91 ? 14.729 0.859 0.887 1.00 92.12 91 GLN A O 1
ATOM 780 N N . MET A 1 92 ? 14.676 0.609 3.118 1.00 92.69 92 MET A N 1
ATOM 781 C CA . MET A 1 92 ? 15.775 1.535 3.407 1.00 92.69 92 MET A CA 1
ATOM 782 C C . MET A 1 92 ? 17.077 1.132 2.707 1.00 92.69 92 MET A C 1
ATOM 784 O O . MET A 1 92 ? 17.709 1.961 2.052 1.00 92.69 92 MET A O 1
ATOM 788 N N . ILE A 1 93 ? 17.477 -0.138 2.826 1.00 93.25 93 ILE A N 1
ATOM 789 C CA . ILE A 1 93 ? 18.715 -0.656 2.226 1.00 93.25 93 ILE A CA 1
ATOM 790 C C . ILE A 1 93 ? 18.677 -0.499 0.707 1.00 93.25 93 ILE A C 1
ATOM 792 O O . ILE A 1 93 ? 19.665 -0.073 0.106 1.00 93.25 93 ILE A O 1
ATOM 796 N N . TRP A 1 94 ? 17.544 -0.826 0.086 1.00 90.12 94 TRP A N 1
ATOM 797 C CA . TRP A 1 94 ? 17.409 -0.726 -1.360 1.00 90.12 94 TRP A CA 1
ATOM 798 C C . TRP A 1 94 ? 17.494 0.724 -1.847 1.00 90.12 94 TRP A C 1
ATOM 800 O O . TRP A 1 94 ? 18.253 1.003 -2.775 1.00 90.12 94 TRP A O 1
ATOM 810 N N . ILE A 1 95 ? 16.800 1.656 -1.181 1.00 88.56 95 ILE A N 1
ATOM 811 C CA . ILE A 1 95 ? 16.821 3.081 -1.549 1.00 88.56 95 ILE A CA 1
ATOM 812 C C . ILE A 1 95 ? 18.241 3.653 -1.472 1.00 88.56 95 ILE A C 1
ATOM 814 O O . ILE A 1 95 ? 18.659 4.375 -2.381 1.00 88.56 95 ILE A O 1
ATOM 818 N N . VAL A 1 96 ? 18.999 3.307 -0.425 1.00 90.44 96 VAL A N 1
ATOM 819 C CA . VAL A 1 96 ? 20.399 3.739 -0.284 1.00 90.44 96 VAL A CA 1
ATOM 820 C C . VAL A 1 96 ? 21.272 3.149 -1.389 1.00 90.44 96 VAL A C 1
ATOM 822 O O . VAL A 1 96 ? 22.067 3.872 -1.984 1.00 90.44 96 VAL A O 1
ATOM 825 N N . LYS A 1 97 ? 21.127 1.852 -1.681 1.00 90.06 97 LYS A N 1
ATOM 826 C CA . LYS A 1 97 ? 21.961 1.155 -2.669 1.00 90.06 97 LYS A CA 1
ATOM 827 C C . LYS A 1 97 ? 21.743 1.678 -4.089 1.00 90.06 97 LYS A C 1
ATOM 829 O O . LYS A 1 97 ? 22.708 1.882 -4.819 1.00 90.06 97 LYS A O 1
ATOM 834 N N . GLU A 1 98 ? 20.489 1.888 -4.471 1.00 83.88 98 GLU A N 1
ATOM 835 C CA . GLU A 1 98 ? 20.129 2.295 -5.832 1.00 83.88 98 GLU A CA 1
ATOM 836 C C . GLU A 1 98 ? 20.123 3.815 -6.021 1.00 83.88 98 GLU A C 1
ATOM 838 O O . GLU A 1 98 ? 19.881 4.290 -7.130 1.00 83.88 98 GLU A O 1
ATOM 843 N N . ASN A 1 99 ? 20.403 4.587 -4.961 1.00 81.44 99 ASN A N 1
ATOM 844 C CA . ASN A 1 99 ? 20.199 6.033 -4.934 1.00 81.44 99 ASN A CA 1
ATOM 845 C C . ASN A 1 99 ? 18.812 6.366 -5.501 1.00 81.44 99 ASN A C 1
ATOM 847 O O . ASN A 1 99 ? 18.701 7.089 -6.491 1.00 81.44 99 ASN A O 1
ATOM 851 N N . ALA A 1 100 ? 17.765 5.782 -4.926 1.00 78.69 100 ALA A N 1
ATOM 852 C CA . ALA A 1 100 ? 16.400 5.972 -5.402 1.00 78.69 100 ALA A CA 1
ATOM 853 C C . ALA A 1 100 ? 15.750 7.220 -4.771 1.00 78.69 100 ALA A C 1
ATOM 855 O O . ALA A 1 100 ? 16.099 7.585 -3.642 1.00 78.69 100 ALA A O 1
ATOM 856 N N . PRO A 1 101 ? 14.799 7.873 -5.463 1.00 77.12 101 PRO A N 1
ATOM 857 C CA . PRO A 1 101 ? 14.003 8.940 -4.864 1.00 77.12 101 PRO A CA 1
ATOM 858 C C . PRO A 1 101 ? 13.097 8.402 -3.733 1.00 77.12 101 PRO A C 1
ATOM 860 O O . PRO A 1 101 ? 12.778 7.210 -3.711 1.00 77.12 101 PRO A O 1
ATOM 863 N N . PRO A 1 102 ? 12.641 9.264 -2.800 1.00 71.75 102 PRO A N 1
ATOM 864 C CA . PRO A 1 102 ? 11.768 8.866 -1.684 1.00 71.75 102 PRO A CA 1
A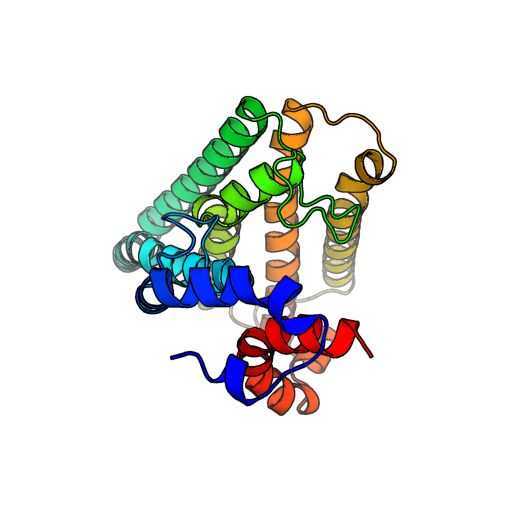TOM 865 C C . PRO A 1 102 ? 10.366 8.399 -2.116 1.00 71.75 102 PRO A C 1
ATOM 867 O O . PRO A 1 102 ? 9.645 7.781 -1.331 1.00 71.75 102 PRO A O 1
ATOM 870 N N . GLY A 1 103 ? 9.974 8.681 -3.357 1.00 72.56 103 GLY A N 1
ATOM 871 C CA . GLY A 1 103 ? 8.644 8.438 -3.901 1.00 72.56 103 GLY A CA 1
ATOM 872 C C . GLY A 1 103 ? 8.653 8.442 -5.428 1.00 72.56 103 GLY A C 1
ATOM 873 O O . GLY A 1 103 ? 9.668 8.769 -6.050 1.00 72.56 103 GLY A O 1
ATOM 874 N N . THR A 1 104 ? 7.510 8.128 -6.037 1.00 62.66 104 THR A N 1
ATOM 875 C CA . THR A 1 104 ? 7.293 8.350 -7.471 1.00 62.66 104 THR A CA 1
ATOM 876 C C . THR A 1 104 ? 7.263 9.852 -7.754 1.00 62.66 104 THR A C 1
ATOM 878 O O . THR A 1 104 ? 6.257 10.514 -7.496 1.00 62.66 104 THR A O 1
ATOM 881 N N . ILE A 1 105 ? 8.348 10.405 -8.293 1.00 58.19 105 ILE A N 1
ATOM 882 C CA . ILE A 1 105 ? 8.354 11.769 -8.830 1.00 58.19 105 ILE A CA 1
ATOM 883 C C . ILE A 1 105 ? 7.913 11.654 -10.288 1.00 58.19 105 ILE A C 1
ATOM 885 O O . ILE A 1 105 ? 8.690 11.253 -11.149 1.00 58.19 105 ILE A O 1
ATOM 889 N N . ILE A 1 106 ? 6.636 11.925 -10.552 1.00 53.34 106 ILE A N 1
ATOM 890 C CA . ILE A 1 106 ? 6.084 11.910 -11.910 1.00 53.34 106 ILE A CA 1
ATOM 891 C C . ILE A 1 106 ? 6.247 13.322 -12.471 1.00 53.34 106 ILE A C 1
ATOM 893 O O . ILE A 1 106 ? 5.368 14.167 -12.311 1.00 53.34 106 ILE A O 1
ATOM 897 N N . SER A 1 107 ? 7.402 13.598 -13.071 1.00 47.50 107 SER A N 1
ATOM 898 C CA . SER A 1 107 ? 7.707 14.899 -13.680 1.00 47.50 107 SER A CA 1
ATOM 899 C C . SER A 1 107 ? 7.203 15.017 -15.121 1.00 47.50 107 SER A C 1
ATOM 901 O O . SER A 1 107 ? 6.907 16.122 -15.573 1.00 47.50 107 SER A O 1
ATOM 903 N N . SER A 1 108 ? 7.062 13.902 -15.849 1.00 40.16 108 SER A N 1
ATOM 904 C CA . SER A 1 108 ? 6.636 13.902 -17.252 1.00 40.16 108 SER A CA 1
ATOM 905 C C . SER A 1 108 ? 5.876 12.625 -17.651 1.00 40.16 108 SER A C 1
ATOM 907 O O . SER A 1 108 ? 6.175 11.544 -17.143 1.00 40.16 108 SER A O 1
ATOM 909 N N . PRO A 1 109 ? 4.938 12.689 -18.621 1.00 42.09 109 PRO A N 1
ATOM 910 C CA . PRO A 1 109 ? 4.265 11.520 -19.200 1.00 42.09 109 PRO A CA 1
ATOM 911 C C . PRO A 1 109 ? 5.180 10.413 -19.754 1.00 42.09 109 PRO A C 1
ATOM 913 O O . PRO A 1 109 ? 4.689 9.314 -20.002 1.00 42.09 109 PRO A O 1
ATOM 916 N N . GLY A 1 110 ? 6.470 10.689 -19.979 1.00 42.28 110 GLY A N 1
ATOM 917 C CA . GLY A 1 110 ? 7.469 9.706 -20.413 1.00 42.28 110 GLY A CA 1
ATOM 918 C C . GLY A 1 110 ? 8.152 8.935 -19.275 1.00 42.28 110 GLY A C 1
ATOM 919 O O . GLY A 1 110 ? 8.740 7.888 -19.524 1.00 42.28 110 GLY A O 1
ATOM 920 N N . ASP A 1 111 ? 8.037 9.385 -18.023 1.00 47.44 111 ASP A N 1
ATOM 921 C CA . ASP A 1 111 ? 8.806 8.835 -16.891 1.00 47.44 111 ASP A CA 1
ATOM 922 C C . ASP A 1 111 ? 8.340 7.448 -16.428 1.00 47.44 111 ASP A C 1
ATOM 924 O O . ASP A 1 111 ? 9.015 6.803 -15.627 1.00 47.44 111 ASP A O 1
ATOM 928 N N . PHE A 1 112 ? 7.202 6.957 -16.930 1.00 49.03 112 PHE A N 1
ATOM 929 C CA . PHE A 1 112 ? 6.642 5.671 -16.507 1.00 49.03 112 PHE A CA 1
ATOM 930 C C . PHE A 1 112 ? 7.535 4.475 -16.861 1.00 49.03 112 PHE A C 1
ATOM 932 O O . PHE A 1 112 ? 7.394 3.424 -16.239 1.00 49.03 112 PHE A O 1
ATOM 939 N N . ARG A 1 113 ? 8.417 4.597 -17.865 1.00 44.97 113 ARG A N 1
ATOM 940 C CA . ARG A 1 113 ? 9.198 3.460 -18.392 1.00 44.97 113 ARG A CA 1
ATOM 941 C C . ARG A 1 113 ? 10.555 3.794 -19.008 1.00 44.97 113 ARG A C 1
ATOM 943 O O . ARG A 1 113 ? 11.243 2.878 -19.450 1.00 44.97 113 ARG A O 1
ATOM 950 N N . VAL A 1 114 ? 10.957 5.063 -19.059 1.00 44.06 114 VAL A N 1
ATOM 951 C CA . VAL A 1 114 ? 12.321 5.395 -19.485 1.00 44.06 114 VAL A CA 1
ATOM 952 C C . VAL A 1 114 ? 13.283 4.835 -18.434 1.00 44.06 114 VAL A C 1
ATOM 954 O O . VAL A 1 114 ? 13.023 4.938 -17.236 1.00 44.06 114 VAL A O 1
ATOM 957 N N . GLU A 1 115 ? 14.384 4.232 -18.885 1.00 48.81 115 GLU A N 1
ATOM 958 C CA . GLU A 1 115 ? 15.458 3.602 -18.090 1.00 48.81 115 GLU A CA 1
ATOM 959 C C . GLU A 1 115 ? 16.206 4.568 -17.139 1.00 48.81 115 GLU A C 1
ATOM 961 O O . GLU A 1 115 ? 17.296 4.281 -16.647 1.00 48.81 115 GLU A O 1
ATOM 966 N N . ASP A 1 116 ? 15.612 5.726 -16.873 1.00 55.94 116 ASP A N 1
ATOM 967 C CA . ASP A 1 116 ? 16.035 6.698 -15.887 1.00 55.94 116 ASP A CA 1
ATOM 968 C C . ASP A 1 116 ? 15.613 6.261 -14.466 1.00 55.94 116 ASP A C 1
ATOM 970 O O . ASP A 1 116 ? 14.991 5.215 -14.229 1.00 55.94 116 ASP A O 1
ATOM 974 N N . LYS A 1 117 ? 15.966 7.074 -13.474 1.00 54.94 117 LYS A N 1
ATOM 975 C CA . LYS A 1 117 ? 15.740 6.856 -12.038 1.00 54.94 117 LYS A CA 1
ATOM 976 C C . LYS A 1 117 ? 14.290 6.489 -11.686 1.00 54.94 117 LYS A C 1
ATOM 978 O O . LYS A 1 117 ? 14.081 5.681 -10.779 1.00 54.94 117 LYS A O 1
ATOM 983 N N . SER A 1 118 ? 13.309 7.014 -12.421 1.00 55.56 118 SER A N 1
ATOM 984 C CA . SER A 1 118 ? 11.877 6.734 -12.233 1.00 55.56 118 SER A CA 1
ATOM 985 C C . SER A 1 118 ? 11.500 5.287 -12.576 1.00 55.56 118 SER A C 1
ATOM 987 O O . SER A 1 118 ? 10.778 4.646 -11.810 1.00 55.56 118 SER A O 1
ATOM 989 N N . GLY A 1 119 ? 12.060 4.716 -13.649 1.00 62.88 119 GLY A N 1
ATOM 990 C CA . GLY A 1 119 ? 11.826 3.319 -14.026 1.00 62.88 119 GLY A CA 1
ATOM 991 C C . GLY A 1 119 ? 12.393 2.333 -13.000 1.00 62.88 119 GLY A C 1
ATOM 992 O O . GLY A 1 119 ? 11.738 1.355 -12.641 1.00 62.88 119 GLY A O 1
ATOM 993 N N . LYS A 1 120 ? 13.583 2.616 -12.447 1.00 65.62 120 LYS A N 1
ATOM 994 C CA . LYS A 1 120 ? 14.177 1.795 -11.372 1.00 65.62 120 LYS A CA 1
ATOM 995 C C . LYS A 1 120 ? 13.350 1.824 -10.089 1.00 65.62 120 LYS A C 1
ATOM 997 O O . LYS A 1 120 ? 13.194 0.780 -9.455 1.00 65.62 120 LYS A O 1
ATOM 1002 N N . TYR A 1 121 ? 12.812 2.991 -9.724 1.00 68.81 121 TYR A N 1
ATOM 1003 C CA . TYR A 1 121 ? 11.915 3.120 -8.576 1.00 68.81 121 TYR A CA 1
ATOM 1004 C C . TYR A 1 121 ? 10.676 2.238 -8.746 1.00 68.81 121 TYR A C 1
ATOM 1006 O O . TYR A 1 121 ? 10.368 1.466 -7.843 1.00 68.81 121 TYR A O 1
ATOM 1014 N N . LEU A 1 122 ? 10.016 2.290 -9.907 1.00 72.06 122 LEU A N 1
ATOM 1015 C CA . LEU A 1 122 ? 8.804 1.509 -10.181 1.00 72.06 122 LEU A CA 1
ATOM 1016 C C . LEU A 1 122 ? 9.045 -0.002 -10.051 1.00 72.06 122 LEU A C 1
ATOM 1018 O O . LEU A 1 122 ? 8.309 -0.678 -9.336 1.00 72.06 122 LEU A O 1
ATOM 1022 N N . LYS A 1 123 ? 10.149 -0.523 -10.609 1.00 74.19 123 LYS A N 1
ATOM 1023 C CA . LYS A 1 123 ? 10.494 -1.958 -10.502 1.00 74.19 123 LYS A CA 1
ATOM 1024 C C . LYS A 1 123 ? 10.569 -2.456 -9.064 1.00 74.19 123 LYS A C 1
ATOM 1026 O O . LYS A 1 123 ? 10.257 -3.615 -8.793 1.00 74.19 123 LYS A O 1
ATOM 1031 N N . PHE A 1 124 ? 11.049 -1.615 -8.154 1.00 81.31 124 PHE A N 1
ATOM 1032 C CA . PHE A 1 124 ? 11.101 -1.956 -6.742 1.00 81.31 124 PHE A CA 1
ATOM 1033 C C . PHE A 1 124 ? 9.779 -1.676 -6.052 1.00 81.31 124 PHE A C 1
ATOM 1035 O O . PHE A 1 124 ? 9.291 -2.537 -5.331 1.00 81.31 124 PHE A O 1
ATOM 1042 N N . HIS A 1 125 ? 9.181 -0.514 -6.288 1.00 83.94 125 HIS A N 1
ATOM 1043 C CA . HIS A 1 125 ? 7.900 -0.116 -5.722 1.00 83.94 125 HIS A CA 1
ATOM 1044 C C . HIS A 1 125 ? 6.817 -1.179 -5.933 1.00 83.94 125 HIS A C 1
ATOM 1046 O O . HIS A 1 125 ? 6.072 -1.474 -5.005 1.00 83.94 125 HIS A O 1
ATOM 1052 N N . ASP A 1 126 ? 6.790 -1.827 -7.094 1.00 87.56 126 ASP A N 1
ATOM 1053 C CA . ASP A 1 126 ? 5.792 -2.844 -7.433 1.00 87.56 126 ASP A CA 1
ATOM 1054 C C . ASP A 1 126 ? 5.940 -4.145 -6.624 1.00 87.56 126 ASP A C 1
ATOM 1056 O O . ASP A 1 126 ? 5.042 -4.995 -6.605 1.00 87.56 126 ASP A O 1
ATOM 1060 N N . LYS A 1 127 ? 7.069 -4.325 -5.928 1.00 90.44 127 LYS A N 1
ATOM 1061 C CA . LYS A 1 127 ? 7.350 -5.514 -5.123 1.00 90.44 127 LYS A CA 1
ATOM 1062 C C . LYS A 1 127 ? 6.559 -5.501 -3.808 1.00 90.44 127 LYS A C 1
ATOM 1064 O O . LYS A 1 127 ? 6.503 -4.479 -3.122 1.00 90.44 127 LYS A O 1
ATOM 1069 N N . PRO A 1 128 ? 6.036 -6.659 -3.364 1.00 92.50 128 PRO A N 1
ATOM 1070 C CA . PRO A 1 128 ? 5.150 -6.730 -2.199 1.00 92.50 128 PRO A CA 1
ATOM 1071 C C . PRO A 1 128 ? 5.837 -6.323 -0.891 1.00 92.50 128 PRO A C 1
ATOM 1073 O O . PRO A 1 128 ? 5.202 -5.750 -0.008 1.00 92.50 128 PRO A O 1
ATOM 1076 N N . TRP A 1 129 ? 7.141 -6.586 -0.749 1.00 90.94 129 TRP A N 1
ATOM 1077 C CA . TRP A 1 129 ? 7.872 -6.289 0.487 1.00 90.94 129 TRP A CA 1
ATOM 1078 C C . TRP A 1 129 ? 7.920 -4.795 0.813 1.00 90.94 129 TRP A C 1
ATOM 1080 O O . TRP A 1 129 ? 8.018 -4.458 1.987 1.00 90.94 129 TRP A O 1
ATOM 1090 N N . ASN A 1 130 ? 7.768 -3.905 -0.169 1.00 90.19 130 ASN A N 1
ATOM 1091 C CA . ASN A 1 130 ? 7.705 -2.465 0.088 1.00 90.19 130 ASN A CA 1
ATOM 1092 C C . ASN A 1 130 ? 6.390 -2.006 0.697 1.00 90.19 130 ASN A C 1
ATOM 1094 O O . ASN A 1 130 ? 6.359 -0.973 1.348 1.00 90.19 130 ASN A O 1
ATOM 1098 N N . HIS A 1 131 ? 5.327 -2.789 0.551 1.00 92.88 131 HIS A N 1
ATOM 1099 C CA . HIS A 1 131 ? 4.003 -2.458 1.080 1.00 92.88 131 HIS A CA 1
ATOM 1100 C C . HIS A 1 131 ? 3.648 -3.291 2.315 1.00 92.88 131 HIS A C 1
ATOM 1102 O O . HIS A 1 131 ? 2.636 -3.046 2.974 1.00 92.88 131 HIS A O 1
ATOM 1108 N N . ALA A 1 132 ? 4.501 -4.257 2.673 1.00 95.94 132 ALA A N 1
ATOM 1109 C CA . ALA A 1 132 ? 4.264 -5.185 3.773 1.00 95.94 132 ALA A CA 1
ATOM 1110 C C . ALA A 1 132 ? 4.078 -4.483 5.127 1.00 95.94 132 ALA A C 1
ATOM 1112 O O . ALA 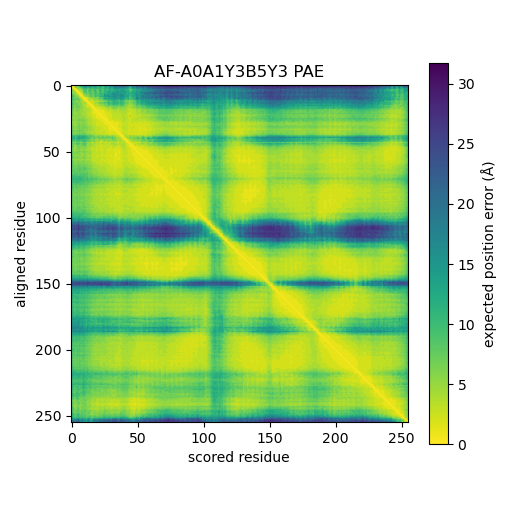A 1 132 ? 3.205 -4.887 5.895 1.00 95.94 132 ALA A O 1
ATOM 1113 N N . HIS A 1 133 ? 4.838 -3.422 5.427 1.00 95.31 133 HIS A N 1
ATOM 1114 C CA . HIS A 1 133 ? 4.673 -2.675 6.678 1.00 95.31 133 HIS A CA 1
ATOM 1115 C C . HIS A 1 133 ? 3.287 -2.028 6.785 1.00 95.31 133 HIS A C 1
ATOM 1117 O O . HIS A 1 133 ? 2.628 -2.174 7.814 1.00 95.31 133 HIS A O 1
ATOM 1123 N N . ILE A 1 134 ? 2.824 -1.367 5.719 1.00 95.69 134 ILE A N 1
ATOM 1124 C CA . ILE A 1 134 ? 1.509 -0.708 5.648 1.00 95.69 134 ILE A CA 1
ATOM 1125 C C . ILE A 1 134 ? 0.400 -1.751 5.817 1.00 95.69 134 ILE A C 1
ATOM 1127 O O . ILE A 1 134 ? -0.488 -1.599 6.661 1.00 95.69 134 ILE A O 1
ATOM 1131 N N . PHE A 1 135 ? 0.495 -2.852 5.070 1.00 96.69 135 PHE A N 1
ATOM 1132 C CA . PHE A 1 135 ? -0.461 -3.953 5.130 1.00 96.69 135 PHE A CA 1
ATOM 1133 C C . PHE A 1 135 ? -0.548 -4.560 6.538 1.00 96.69 135 PHE A C 1
ATOM 1135 O O . PHE A 1 135 ? -1.637 -4.737 7.090 1.00 96.69 135 PHE A O 1
ATOM 1142 N N . LEU A 1 136 ? 0.598 -4.849 7.164 1.00 97.38 136 LEU A N 1
ATOM 1143 C CA . LEU A 1 136 ? 0.644 -5.484 8.481 1.00 97.38 136 LEU A CA 1
ATOM 1144 C C . LEU A 1 136 ? 0.197 -4.552 9.616 1.00 97.38 136 LEU A C 1
ATOM 1146 O O . LEU A 1 136 ? -0.315 -5.037 10.626 1.00 97.38 136 LEU A O 1
ATOM 1150 N N . ILE A 1 137 ? 0.325 -3.231 9.463 1.00 97.25 137 ILE A N 1
ATOM 1151 C CA . ILE A 1 137 ? -0.297 -2.267 10.386 1.00 97.25 137 ILE A CA 1
ATOM 1152 C C . ILE A 1 137 ? -1.817 -2.398 10.333 1.00 97.25 137 ILE A C 1
ATOM 1154 O O . ILE A 1 137 ? -2.454 -2.504 11.384 1.00 97.25 137 ILE A O 1
ATOM 1158 N N . GLY A 1 138 ? -2.388 -2.476 9.129 1.00 96.38 138 GLY A N 1
ATOM 1159 C CA . GLY A 1 138 ? -3.809 -2.764 8.933 1.00 96.38 138 GLY A CA 1
ATOM 1160 C C . GLY A 1 138 ? -4.223 -4.109 9.540 1.00 96.38 138 GLY A C 1
ATOM 1161 O O . GLY A 1 138 ? -5.235 -4.184 10.235 1.00 96.38 138 GLY A O 1
ATOM 1162 N N . PHE A 1 139 ? -3.407 -5.154 9.368 1.00 96.38 139 PHE A N 1
ATOM 1163 C CA . PHE A 1 139 ? -3.632 -6.475 9.968 1.00 96.38 139 PHE A CA 1
ATOM 1164 C C . PHE A 1 139 ? -3.675 -6.428 11.507 1.00 96.38 139 PHE A C 1
ATOM 1166 O O . PHE A 1 139 ? -4.617 -6.931 12.126 1.00 96.38 139 PHE A O 1
ATOM 1173 N N . ILE A 1 140 ? -2.684 -5.786 12.139 1.00 96.75 140 ILE A N 1
ATOM 1174 C CA . ILE A 1 140 ? -2.636 -5.607 13.600 1.00 96.75 140 ILE A CA 1
ATOM 1175 C C . ILE A 1 140 ? -3.838 -4.783 14.074 1.00 96.75 140 ILE A C 1
ATOM 1177 O O . ILE A 1 140 ? -4.474 -5.129 15.074 1.00 96.75 140 ILE A O 1
ATOM 1181 N N . PHE A 1 141 ? -4.173 -3.711 13.356 1.00 96.56 141 PHE A N 1
ATOM 1182 C CA . PHE A 1 141 ? -5.338 -2.891 13.659 1.00 96.56 141 PHE A CA 1
ATOM 1183 C C . PHE A 1 141 ? -6.632 -3.713 13.594 1.00 96.56 141 PHE A C 1
ATOM 1185 O O . PHE A 1 141 ? -7.408 -3.693 14.547 1.00 96.56 141 PHE A O 1
ATOM 1192 N N . GLY A 1 142 ? -6.825 -4.520 12.547 1.00 95.00 142 GLY A N 1
ATOM 1193 C CA . GLY A 1 142 ? -7.973 -5.418 12.401 1.00 95.00 142 GLY A CA 1
ATOM 1194 C C . GLY A 1 142 ? -8.113 -6.422 13.552 1.00 95.00 142 GLY A C 1
ATOM 1195 O O . GLY A 1 142 ? -9.223 -6.658 14.034 1.00 95.00 142 GLY A O 1
ATOM 1196 N N . TYR A 1 143 ? -6.999 -6.951 14.069 1.00 94.50 143 TYR A N 1
ATOM 1197 C CA . TYR A 1 143 ? -7.018 -7.772 15.285 1.00 94.50 143 TYR A CA 1
ATOM 1198 C C . TYR A 1 143 ? -7.544 -6.990 16.499 1.00 94.50 143 TYR A C 1
ATOM 1200 O O . TYR A 1 143 ? -8.412 -7.479 17.226 1.00 94.50 143 TYR A O 1
ATOM 1208 N N . HIS A 1 144 ? -7.061 -5.764 16.715 1.00 93.12 144 HIS A N 1
ATOM 1209 C CA . HIS A 1 144 ? -7.502 -4.932 17.837 1.00 93.12 144 HIS A CA 1
ATOM 1210 C C . HIS A 1 144 ? -8.957 -4.466 17.704 1.00 93.12 144 HIS A C 1
ATOM 1212 O O . HIS A 1 144 ? -9.655 -4.399 18.717 1.00 93.12 144 HIS A O 1
ATOM 1218 N N . VAL A 1 145 ? -9.442 -4.233 16.481 1.00 92.19 145 VAL A N 1
ATOM 1219 C CA . VAL A 1 145 ? -10.844 -3.884 16.190 1.00 92.19 145 VAL A CA 1
ATOM 1220 C C . VAL A 1 145 ? -11.822 -4.900 16.768 1.00 92.19 145 VAL A C 1
ATOM 1222 O O . VAL A 1 145 ? -12.837 -4.500 17.332 1.00 92.19 145 VAL A O 1
ATOM 1225 N N . ARG A 1 146 ? -11.494 -6.196 16.756 1.00 86.31 146 ARG A N 1
ATOM 1226 C CA . ARG A 1 146 ? -12.348 -7.238 17.354 1.00 86.31 146 ARG A CA 1
ATOM 1227 C C . ARG A 1 146 ? -12.606 -7.037 18.854 1.00 86.31 146 ARG A C 1
ATOM 1229 O O . ARG A 1 146 ? -13.617 -7.503 19.374 1.00 86.31 146 ARG A O 1
ATOM 1236 N N . HIS A 1 147 ? -11.689 -6.378 19.555 1.00 85.94 147 HIS A N 1
ATOM 1237 C CA . HIS A 1 147 ? -11.791 -6.120 20.991 1.00 85.94 147 HIS A CA 1
ATOM 1238 C C . HIS A 1 147 ? -12.391 -4.747 21.311 1.00 85.94 147 HIS A C 1
ATOM 1240 O O . HIS A 1 147 ? -12.699 -4.471 22.472 1.00 85.94 147 HIS A O 1
ATOM 1246 N N . ILE A 1 148 ? -12.573 -3.893 20.303 1.00 85.56 148 ILE A N 1
ATOM 1247 C CA . ILE A 1 148 ? -13.187 -2.580 20.463 1.00 85.56 148 ILE A CA 1
ATOM 1248 C C . ILE A 1 148 ? -14.706 -2.762 20.510 1.00 85.56 148 ILE A C 1
ATOM 1250 O O . ILE A 1 148 ? -15.324 -3.280 19.586 1.00 85.56 148 ILE A O 1
ATOM 1254 N N . LYS A 1 149 ? -15.321 -2.314 21.604 1.00 71.81 149 LYS A N 1
ATOM 1255 C CA . LYS A 1 149 ? -16.778 -2.212 21.733 1.00 71.81 149 LYS A CA 1
ATOM 1256 C C . LYS A 1 149 ? -17.185 -0.756 21.513 1.00 71.81 149 LYS A C 1
ATOM 1258 O O . LYS A 1 149 ? -16.665 0.119 22.208 1.00 71.81 149 LYS A O 1
ATOM 1263 N N . SER A 1 150 ? -18.127 -0.510 20.598 1.00 61.78 150 SER A N 1
ATOM 1264 C CA . SER A 1 150 ? -18.563 0.838 20.181 1.00 61.78 150 SER A CA 1
ATOM 1265 C C . SER A 1 150 ? -18.937 1.756 21.351 1.00 61.78 150 SER A C 1
ATOM 1267 O O . SER A 1 150 ? -18.662 2.944 21.309 1.00 61.78 150 SER A O 1
ATOM 1269 N N . ASN A 1 151 ? -19.489 1.208 22.439 1.00 60.91 151 ASN A N 1
ATOM 1270 C CA . ASN A 1 151 ? -20.054 2.005 23.534 1.00 60.91 151 ASN A CA 1
ATOM 1271 C C . ASN A 1 151 ? -19.093 2.272 24.705 1.00 60.91 151 ASN A C 1
ATOM 1273 O O . ASN A 1 151 ? -19.507 2.845 25.707 1.00 60.91 151 ASN A O 1
ATOM 1277 N N . HIS A 1 152 ? -17.826 1.852 24.625 1.00 69.81 152 HIS A N 1
ATOM 1278 C CA . HIS A 1 152 ? -16.870 2.082 25.719 1.00 69.81 152 HIS A CA 1
ATOM 1279 C C . HIS A 1 152 ? -15.960 3.297 25.496 1.00 69.81 152 HIS A C 1
ATOM 1281 O O . HIS A 1 152 ? -15.361 3.794 26.454 1.00 69.81 152 HIS A O 1
ATOM 1287 N N . PHE A 1 153 ? -15.852 3.801 24.263 1.00 80.12 153 PHE A N 1
ATOM 1288 C CA . PHE A 1 153 ? -14.969 4.922 23.959 1.00 80.12 153 PHE A CA 1
ATOM 1289 C C . PHE A 1 153 ? -15.742 6.243 23.910 1.00 80.12 153 PHE A C 1
ATOM 1291 O O . PHE A 1 153 ? -16.478 6.526 22.973 1.00 80.12 153 PHE A O 1
ATOM 1298 N N . HIS A 1 154 ? -15.550 7.074 24.934 1.00 83.31 154 HIS A N 1
ATOM 1299 C CA . HIS A 1 154 ? -16.202 8.377 25.034 1.00 83.31 154 HIS A CA 1
ATOM 1300 C C . HIS A 1 154 ? -15.369 9.445 24.313 1.00 83.31 154 HIS A C 1
ATOM 1302 O O . HIS A 1 154 ? -14.293 9.847 24.793 1.00 83.31 154 HIS A O 1
ATOM 1308 N N . TRP A 1 155 ? -15.880 9.905 23.169 1.00 87.00 155 TRP A N 1
ATOM 1309 C CA . TRP A 1 155 ? -15.338 11.026 22.407 1.00 87.00 155 TRP A CA 1
ATOM 1310 C C . TRP A 1 155 ? -15.732 12.352 23.056 1.00 87.00 155 TRP A C 1
ATOM 1312 O O . TRP A 1 155 ? -16.894 12.746 23.074 1.00 87.00 155 TRP A O 1
ATOM 1322 N N . THR A 1 156 ? -14.745 13.058 23.604 1.00 90.44 156 THR A N 1
ATOM 1323 C CA . THR A 1 156 ? -14.912 14.456 24.009 1.00 90.44 156 THR A CA 1
ATOM 1324 C C . THR A 1 156 ? -14.541 15.361 22.840 1.00 90.44 156 THR A C 1
ATOM 1326 O O . THR A 1 156 ? -13.707 14.986 22.014 1.00 90.44 156 THR A O 1
ATOM 1329 N N . LYS A 1 157 ? -15.083 16.587 22.804 1.00 89.00 157 LYS A N 1
ATOM 1330 C CA . LYS A 1 157 ? -14.732 17.589 21.776 1.00 89.00 157 LYS A CA 1
ATOM 1331 C C . LYS A 1 157 ? -13.213 17.743 21.614 1.00 89.00 157 LYS A C 1
ATOM 1333 O O . LYS A 1 157 ? -12.716 17.821 20.498 1.00 89.00 157 LYS A O 1
ATOM 1338 N N . TRP A 1 158 ? -12.481 17.707 22.729 1.00 91.69 158 TRP A N 1
ATOM 1339 C CA . TRP A 1 158 ? -11.022 17.773 22.749 1.00 91.69 158 TRP A CA 1
ATOM 1340 C C . TRP A 1 158 ? -10.351 16.570 22.070 1.00 91.69 158 TRP A C 1
ATOM 1342 O O . TRP A 1 158 ? -9.512 16.764 21.197 1.00 91.69 158 TRP A O 1
ATOM 1352 N N . LYS A 1 159 ? -10.741 15.329 22.406 1.00 91.75 159 LYS A N 1
ATOM 1353 C CA . LYS A 1 159 ? -10.177 14.116 21.776 1.00 91.75 159 LYS A CA 1
ATOM 1354 C C . LYS A 1 159 ? -10.427 14.092 20.271 1.00 91.75 159 LYS A C 1
ATOM 1356 O O . LYS A 1 159 ? -9.527 13.756 19.509 1.00 91.75 159 LYS A O 1
ATOM 1361 N N . THR A 1 160 ? -11.634 14.467 19.851 1.00 90.12 160 THR A N 1
ATOM 1362 C CA . THR A 1 160 ? -11.990 14.558 18.432 1.00 90.12 160 THR A CA 1
ATOM 1363 C C . THR A 1 160 ? -11.130 15.605 17.727 1.00 90.12 160 THR A C 1
ATOM 1365 O O . THR A 1 160 ? -10.567 15.318 16.676 1.00 90.12 160 THR A O 1
ATOM 1368 N N . MET A 1 161 ? -10.957 16.788 18.324 1.00 92.00 161 MET A N 1
ATOM 1369 C CA . MET A 1 161 ? -10.104 17.841 17.768 1.00 92.00 161 MET A CA 1
ATOM 1370 C C . MET A 1 161 ? -8.637 17.406 17.665 1.00 92.00 161 MET A C 1
ATOM 1372 O O . MET A 1 161 ? -8.022 17.614 16.625 1.00 92.00 161 MET A O 1
ATOM 1376 N N . MET A 1 162 ? -8.087 16.750 18.694 1.00 94.06 162 MET A N 1
ATOM 1377 C CA . MET A 1 162 ? -6.725 16.207 18.647 1.00 94.06 162 MET A CA 1
ATOM 1378 C C . MET A 1 162 ? -6.561 15.183 17.522 1.00 94.06 162 MET A C 1
ATOM 1380 O O . MET A 1 162 ? -5.603 15.281 16.764 1.00 94.06 162 MET A O 1
ATOM 1384 N N . ALA A 1 163 ? -7.499 14.242 17.377 1.00 92.50 163 ALA A N 1
ATOM 1385 C CA . ALA A 1 163 ? -7.438 13.231 16.323 1.00 92.50 163 ALA A CA 1
ATOM 1386 C C . ALA A 1 163 ? -7.443 13.866 14.923 1.00 92.50 163 ALA A C 1
ATOM 1388 O O . ALA A 1 163 ? -6.644 13.485 14.069 1.00 92.50 163 ALA A O 1
ATOM 1389 N N . TRP A 1 164 ? -8.282 14.882 14.706 1.00 93.25 164 TRP A N 1
ATOM 1390 C CA . TRP A 1 164 ? -8.311 15.635 13.452 1.00 93.25 164 TRP A CA 1
ATOM 1391 C C . TRP A 1 164 ? -7.039 16.436 13.198 1.00 93.25 164 TRP A C 1
ATOM 1393 O O . TRP A 1 164 ? -6.530 16.413 12.081 1.00 93.25 164 TRP A O 1
ATOM 1403 N N . MET A 1 165 ? -6.491 17.096 14.220 1.00 94.00 165 MET A N 1
ATOM 1404 C CA . MET A 1 165 ? -5.204 17.785 14.107 1.00 94.00 165 MET A CA 1
ATOM 1405 C C . MET A 1 165 ? -4.091 16.801 13.741 1.00 94.00 165 MET A C 1
ATOM 1407 O O . MET A 1 165 ? -3.297 17.089 12.852 1.00 94.00 165 MET A O 1
ATOM 1411 N N . THR A 1 166 ? -4.062 15.618 14.359 1.00 93.94 166 THR A N 1
ATOM 1412 C CA . THR A 1 166 ? -3.102 14.564 14.012 1.00 93.94 166 THR A CA 1
ATOM 1413 C C . THR A 1 166 ? -3.267 14.103 12.564 1.00 93.94 166 THR A C 1
ATOM 1415 O O . THR A 1 166 ? -2.265 14.012 11.861 1.00 93.94 166 THR A O 1
ATOM 1418 N N . ILE A 1 167 ? -4.500 13.872 12.095 1.00 94.75 167 ILE A N 1
ATOM 1419 C CA . ILE A 1 167 ? -4.775 13.508 10.694 1.00 94.75 167 ILE A CA 1
ATOM 1420 C C . ILE A 1 167 ? -4.277 14.599 9.740 1.00 94.75 167 ILE A C 1
ATOM 1422 O O . ILE A 1 167 ? -3.557 14.293 8.795 1.00 94.75 167 ILE A O 1
ATOM 1426 N N . MET A 1 168 ? -4.624 15.863 9.995 1.00 94.50 168 MET A N 1
ATOM 1427 C CA . MET A 1 168 ? -4.260 16.981 9.120 1.00 94.50 168 MET A CA 1
ATOM 1428 C C . MET A 1 168 ? -2.750 17.209 9.076 1.00 94.50 168 MET A C 1
ATOM 1430 O O . MET A 1 168 ? -2.195 17.378 7.995 1.00 94.50 168 MET A O 1
ATOM 1434 N N . ILE A 1 169 ? -2.072 17.177 10.226 1.00 94.38 169 ILE A N 1
ATOM 1435 C CA . ILE A 1 169 ? -0.614 17.336 10.289 1.00 94.38 169 ILE A CA 1
ATOM 1436 C C . ILE A 1 169 ? 0.075 16.179 9.565 1.00 94.38 169 ILE A C 1
ATOM 1438 O O . ILE A 1 169 ? 0.949 16.422 8.739 1.00 94.38 169 ILE A O 1
ATOM 1442 N N . ALA A 1 170 ? -0.328 14.934 9.835 1.00 93.62 170 ALA A N 1
ATOM 1443 C CA . ALA A 1 170 ? 0.251 13.772 9.170 1.00 93.62 170 ALA A CA 1
ATOM 1444 C C . ALA A 1 170 ? 0.019 13.824 7.651 1.00 93.62 170 ALA A C 1
ATOM 1446 O O . ALA A 1 170 ? 0.948 13.576 6.894 1.00 93.62 170 ALA A O 1
ATOM 1447 N N . TYR A 1 171 ? -1.178 14.220 7.205 1.00 92.69 171 TYR A N 1
ATOM 1448 C CA . TYR A 1 171 ? -1.494 14.379 5.785 1.00 92.69 171 TYR A CA 1
ATOM 1449 C C . TYR A 1 171 ? -0.629 15.453 5.116 1.00 92.69 171 TYR A C 1
ATOM 1451 O O . TYR A 1 171 ? -0.077 15.219 4.045 1.00 92.69 171 TYR A O 1
ATOM 1459 N N . LEU A 1 172 ? -0.468 16.618 5.753 1.00 92.44 172 LEU A N 1
ATOM 1460 C CA . LEU A 1 172 ? 0.403 17.676 5.238 1.00 92.44 172 LEU A CA 1
ATOM 1461 C C . LEU A 1 172 ? 1.856 17.199 5.144 1.00 92.44 172 LEU A C 1
ATOM 1463 O O . LEU A 1 172 ? 2.508 17.460 4.139 1.00 92.44 172 LEU A O 1
ATOM 1467 N N . LEU A 1 173 ? 2.349 16.458 6.141 1.00 90.69 173 LEU A N 1
ATOM 1468 C CA . LEU A 1 173 ? 3.681 15.858 6.073 1.00 90.69 173 LEU A CA 1
ATOM 1469 C C . LEU A 1 173 ? 3.801 14.913 4.870 1.00 90.69 173 LEU A C 1
ATOM 1471 O O . LEU A 1 173 ? 4.724 15.088 4.091 1.00 90.69 173 LEU A O 1
ATOM 1475 N N . CYS A 1 174 ? 2.843 14.007 4.654 1.00 88.62 174 CYS A N 1
ATOM 1476 C CA . CYS A 1 174 ? 2.841 13.076 3.515 1.00 88.62 174 CYS A CA 1
ATOM 1477 C C . CYS A 1 174 ? 2.814 13.748 2.129 1.00 88.62 174 CYS A C 1
ATOM 1479 O O . CYS A 1 174 ? 3.190 13.124 1.142 1.00 88.62 174 CYS A O 1
ATOM 1481 N N . ILE A 1 175 ? 2.288 14.974 2.025 1.00 86.06 175 ILE A N 1
ATOM 1482 C CA . ILE A 1 175 ? 2.200 15.712 0.754 1.00 86.06 175 ILE A CA 1
ATOM 1483 C C . ILE A 1 175 ? 3.440 16.582 0.532 1.00 86.06 175 ILE A C 1
ATOM 1485 O O . ILE A 1 175 ? 3.950 16.672 -0.584 1.00 86.06 175 ILE A O 1
ATOM 1489 N N . TYR A 1 176 ? 3.921 17.253 1.580 1.00 86.19 176 TYR A N 1
ATOM 1490 C CA . TYR A 1 176 ? 5.018 18.215 1.466 1.00 86.19 176 TYR A CA 1
ATOM 1491 C C . TYR A 1 176 ? 6.402 17.590 1.685 1.00 86.19 176 TYR A C 1
ATOM 1493 O O . TYR A 1 176 ? 7.405 18.227 1.360 1.00 86.19 176 TYR A O 1
ATOM 1501 N N . ASP A 1 177 ? 6.481 16.346 2.163 1.00 81.56 177 ASP A N 1
ATOM 1502 C CA . ASP A 1 177 ? 7.732 15.591 2.298 1.00 81.56 177 ASP A CA 1
ATOM 1503 C C . ASP A 1 177 ? 8.418 15.269 0.970 1.00 81.56 177 ASP A C 1
ATOM 1505 O O . ASP A 1 177 ? 9.545 14.805 1.004 1.00 81.56 177 ASP A O 1
ATOM 1509 N N . THR A 1 178 ? 7.774 15.482 -0.178 1.00 76.19 178 THR A N 1
ATOM 1510 C CA . THR A 1 178 ? 8.367 15.300 -1.514 1.00 76.19 178 THR A CA 1
ATOM 1511 C C . THR A 1 178 ? 8.530 16.619 -2.274 1.00 76.19 178 THR A C 1
ATOM 1513 O O . THR A 1 178 ? 9.153 16.650 -3.338 1.00 76.19 178 THR A O 1
ATOM 1516 N N . TYR A 1 179 ? 8.071 17.736 -1.698 1.00 79.81 179 TYR A N 1
ATOM 1517 C CA . TYR A 1 179 ? 8.074 19.052 -2.339 1.00 79.81 179 TYR A CA 1
ATOM 1518 C C . TYR A 1 179 ? 9.464 19.503 -2.828 1.00 79.81 179 TYR A C 1
ATOM 1520 O O . TYR A 1 179 ? 9.566 19.858 -4.000 1.00 79.81 179 TYR A O 1
ATOM 1528 N N . PRO A 1 180 ? 10.557 19.440 -2.034 1.00 78.50 180 PRO A N 1
ATOM 1529 C CA . PRO A 1 180 ? 11.886 19.872 -2.485 1.00 78.50 180 PRO A CA 1
ATOM 1530 C C . PRO A 1 180 ? 12.343 19.235 -3.809 1.00 78.50 180 PRO A C 1
ATOM 1532 O O . PRO A 1 180 ? 12.950 19.894 -4.651 1.00 78.50 180 PRO A O 1
ATOM 1535 N N . TRP A 1 181 ? 12.016 17.960 -4.010 1.00 74.19 181 TRP A N 1
ATOM 1536 C CA . TRP A 1 181 ? 12.468 17.167 -5.153 1.00 74.19 181 TRP A CA 1
ATOM 1537 C C . TRP A 1 181 ? 11.665 17.420 -6.421 1.00 74.19 181 TRP A C 1
ATOM 1539 O O . TRP A 1 181 ? 12.215 17.325 -7.516 1.00 74.19 181 TRP A O 1
ATOM 1549 N N . ILE A 1 182 ? 10.400 17.818 -6.280 1.00 71.00 182 ILE A N 1
ATOM 1550 C CA . ILE A 1 182 ? 9.564 18.251 -7.406 1.00 71.00 182 ILE A CA 1
ATOM 1551 C C . ILE A 1 182 ? 10.176 19.488 -8.086 1.00 71.00 182 ILE A C 1
ATOM 1553 O O . ILE A 1 182 ? 10.095 19.627 -9.302 1.00 71.00 182 ILE A O 1
ATOM 1557 N N . PHE A 1 183 ? 10.861 20.350 -7.326 1.00 73.75 183 PHE A N 1
ATOM 1558 C CA . PHE A 1 183 ? 11.542 21.545 -7.846 1.00 73.75 183 PHE A CA 1
ATOM 1559 C C . PHE A 1 183 ? 12.989 21.290 -8.299 1.00 73.75 183 PHE A C 1
ATOM 1561 O O . PHE A 1 183 ? 13.737 22.237 -8.538 1.00 73.75 183 PHE A O 1
ATOM 1568 N N . GLY A 1 184 ? 13.399 20.025 -8.430 1.00 69.88 184 GLY A N 1
ATOM 1569 C CA . GLY A 1 184 ? 14.707 19.659 -8.976 1.00 69.88 184 GLY A CA 1
ATOM 1570 C C . GLY A 1 184 ? 15.865 19.723 -7.979 1.00 69.88 184 GLY A C 1
ATOM 1571 O O . GLY A 1 184 ? 17.022 19.642 -8.395 1.00 69.88 184 GLY A O 1
ATOM 1572 N N . LEU A 1 185 ? 15.596 19.839 -6.671 1.00 74.19 185 LEU A N 1
ATOM 1573 C CA . LEU A 1 185 ? 16.655 19.671 -5.675 1.00 74.19 185 LEU A CA 1
ATOM 1574 C C . LEU A 1 185 ? 17.163 18.221 -5.685 1.00 74.19 185 LEU A C 1
ATOM 1576 O O . LEU A 1 185 ? 16.365 17.284 -5.796 1.00 74.19 185 LEU A O 1
ATOM 1580 N N . PRO A 1 186 ? 18.481 18.001 -5.540 1.00 75.06 186 PRO A N 1
ATOM 1581 C CA . PRO A 1 186 ? 19.028 16.655 -5.499 1.00 75.06 186 PRO A CA 1
ATOM 1582 C C . PRO A 1 186 ? 18.519 15.915 -4.258 1.00 75.06 186 PRO A C 1
ATOM 1584 O O . PRO A 1 186 ? 18.513 16.449 -3.146 1.00 75.06 186 PRO A O 1
ATOM 1587 N N . TYR A 1 187 ? 18.114 14.656 -4.427 1.00 75.25 187 TYR A N 1
ATOM 1588 C CA . TYR A 1 187 ? 17.820 13.794 -3.291 1.00 75.25 187 TYR A CA 1
ATOM 1589 C C . TYR A 1 187 ? 19.089 13.195 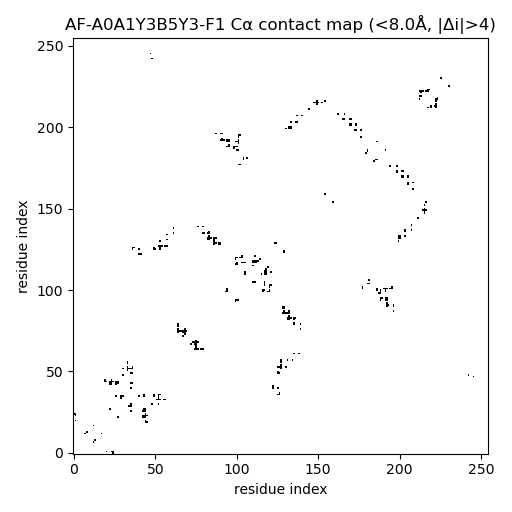-2.714 1.00 75.25 187 TYR A C 1
ATOM 1591 O O . TYR A 1 187 ? 20.019 12.794 -3.410 1.00 75.25 187 TYR A O 1
ATOM 1599 N N . THR A 1 188 ? 19.104 13.137 -1.394 1.00 83.69 188 THR A N 1
ATOM 1600 C CA . THR A 1 188 ? 20.131 12.462 -0.619 1.00 83.69 188 THR A CA 1
ATOM 1601 C C . THR A 1 188 ? 19.617 11.054 -0.300 1.00 83.69 188 THR A C 1
ATOM 1603 O O . THR A 1 188 ? 18.485 10.911 0.179 1.00 83.69 188 THR A O 1
ATOM 1606 N N . PRO A 1 189 ? 20.406 9.995 -0.555 1.00 83.81 189 PRO A N 1
ATOM 1607 C CA . PRO A 1 189 ? 19.930 8.616 -0.406 1.00 83.81 189 PRO A CA 1
ATOM 1608 C C . PRO A 1 189 ? 19.468 8.289 1.019 1.00 83.81 189 PRO A C 1
ATOM 1610 O O . PRO A 1 189 ? 18.465 7.613 1.209 1.00 83.81 189 PRO A O 1
ATOM 1613 N N . ILE A 1 190 ? 20.159 8.832 2.027 1.00 88.38 190 ILE A N 1
ATOM 1614 C CA . ILE A 1 190 ? 19.845 8.610 3.446 1.00 88.38 190 ILE A CA 1
ATOM 1615 C C . ILE A 1 190 ? 18.495 9.231 3.817 1.00 88.38 190 ILE A C 1
ATOM 1617 O O . ILE A 1 190 ? 17.656 8.567 4.419 1.00 88.38 190 ILE A O 1
ATOM 1621 N N . TRP A 1 191 ? 18.261 10.489 3.432 1.00 87.31 191 TRP A N 1
ATOM 1622 C CA . TRP A 1 191 ? 16.981 11.149 3.689 1.00 87.31 191 TRP A CA 1
ATOM 1623 C C . TRP A 1 191 ? 15.840 10.460 2.941 1.00 87.31 191 TRP A C 1
ATOM 1625 O O . TRP A 1 191 ? 14.771 10.261 3.509 1.00 87.31 191 TRP A O 1
ATOM 1635 N N . SER A 1 192 ? 16.094 10.011 1.710 1.00 87.00 192 SER A N 1
ATOM 1636 C CA . SER A 1 192 ? 15.100 9.294 0.905 1.00 87.00 192 SER A CA 1
ATOM 1637 C C . SER A 1 192 ? 14.708 7.959 1.537 1.00 87.00 192 SER A C 1
ATOM 1639 O O . SER A 1 192 ? 13.527 7.618 1.606 1.00 87.00 192 SER A O 1
ATOM 1641 N N . ALA A 1 193 ? 15.699 7.234 2.058 1.00 90.19 193 ALA A N 1
ATOM 1642 C CA . ALA A 1 193 ? 15.500 5.968 2.746 1.00 90.19 193 ALA A CA 1
ATOM 1643 C C . ALA A 1 193 ? 14.709 6.126 4.048 1.00 90.19 193 ALA A C 1
ATOM 1645 O O . ALA A 1 193 ? 13.970 5.222 4.409 1.00 90.19 193 ALA A O 1
ATOM 1646 N N . LEU A 1 194 ? 14.829 7.258 4.747 1.00 91.06 194 LEU A N 1
ATOM 1647 C CA . LEU A 1 194 ? 14.055 7.524 5.962 1.00 91.06 194 LEU A CA 1
ATOM 1648 C C . LEU A 1 194 ? 12.621 7.966 5.652 1.00 91.06 194 LEU A C 1
ATOM 1650 O O . LEU A 1 194 ? 11.680 7.473 6.272 1.00 91.06 194 LEU A O 1
ATOM 1654 N N . ILE A 1 195 ? 12.457 8.885 4.701 1.00 89.25 195 ILE A N 1
ATOM 1655 C CA . ILE A 1 195 ? 11.162 9.506 4.398 1.00 89.25 195 ILE A CA 1
ATOM 1656 C C . ILE A 1 195 ? 10.207 8.508 3.740 1.00 89.25 195 ILE A C 1
ATOM 1658 O O . ILE A 1 195 ? 9.049 8.441 4.135 1.00 89.25 195 ILE A O 1
ATOM 1662 N N . SER A 1 196 ? 10.681 7.682 2.803 1.00 88.88 196 SER A N 1
ATOM 1663 C CA . SER A 1 196 ? 9.824 6.751 2.054 1.00 88.88 196 SER A CA 1
ATOM 1664 C C . SER A 1 196 ? 9.006 5.782 2.938 1.00 88.88 196 SER A C 1
ATOM 1666 O O . SER A 1 196 ? 7.774 5.814 2.863 1.00 88.88 196 SER A O 1
ATOM 1668 N N . PRO A 1 197 ? 9.614 4.969 3.831 1.00 91.31 197 PRO A N 1
ATOM 1669 C CA . PRO A 1 197 ? 8.854 4.124 4.753 1.00 91.31 197 PRO A CA 1
ATOM 1670 C C . PRO A 1 197 ? 8.052 4.949 5.765 1.00 91.31 197 PRO A C 1
ATOM 1672 O O . PRO A 1 197 ? 6.941 4.566 6.124 1.00 91.31 197 PRO A O 1
ATOM 1675 N N . LEU A 1 198 ? 8.581 6.089 6.232 1.00 91.88 198 LEU A N 1
ATOM 1676 C CA . LEU A 1 198 ? 7.878 6.945 7.191 1.00 91.88 198 LEU A CA 1
ATOM 1677 C C . LEU A 1 198 ? 6.572 7.491 6.609 1.00 91.88 198 LEU A C 1
ATOM 1679 O O . LEU A 1 198 ? 5.561 7.506 7.308 1.00 91.88 198 LEU A O 1
ATOM 1683 N N . ASN A 1 199 ? 6.573 7.876 5.335 1.00 91.50 199 ASN A N 1
ATOM 1684 C CA . ASN A 1 199 ? 5.382 8.325 4.631 1.00 91.50 199 ASN A CA 1
ATOM 1685 C C . ASN A 1 199 ? 4.318 7.214 4.588 1.00 91.50 199 ASN A C 1
ATOM 1687 O O . ASN A 1 199 ? 3.168 7.432 4.972 1.00 91.50 199 ASN A O 1
ATOM 1691 N N . GLY A 1 200 ? 4.720 5.983 4.247 1.00 91.00 200 GLY A N 1
ATOM 1692 C CA . GLY A 1 200 ? 3.839 4.811 4.286 1.00 91.00 200 GLY A CA 1
ATOM 1693 C C . GLY A 1 200 ? 3.251 4.537 5.678 1.00 91.00 200 GLY A C 1
ATOM 1694 O O . GLY A 1 200 ? 2.056 4.254 5.815 1.00 91.00 200 GLY A O 1
ATOM 1695 N N . LEU A 1 201 ? 4.061 4.682 6.732 1.00 93.25 201 LEU A N 1
ATOM 1696 C CA . LEU A 1 201 ? 3.618 4.554 8.125 1.00 93.25 201 LEU A CA 1
ATOM 1697 C C . LEU A 1 201 ? 2.621 5.648 8.526 1.00 93.25 201 LEU A C 1
ATOM 1699 O O . LEU A 1 201 ? 1.598 5.344 9.143 1.00 93.25 201 LEU A O 1
ATOM 1703 N N . LEU A 1 202 ? 2.905 6.908 8.188 1.00 93.62 202 LEU A N 1
ATOM 1704 C CA . LEU A 1 202 ? 2.013 8.040 8.449 1.00 93.62 202 LEU A CA 1
ATOM 1705 C C . LEU A 1 202 ? 0.671 7.837 7.746 1.00 93.62 202 LEU A C 1
ATOM 1707 O O . LEU A 1 202 ? -0.375 7.972 8.383 1.00 93.62 202 LEU A O 1
ATOM 1711 N N . TRP A 1 203 ? 0.693 7.411 6.482 1.00 92.88 203 TRP A N 1
ATOM 1712 C CA . TRP A 1 203 ? -0.515 7.102 5.724 1.00 92.88 203 TRP A CA 1
ATOM 1713 C C . TRP A 1 203 ? -1.345 5.985 6.374 1.00 92.88 203 TRP A C 1
ATOM 1715 O O . TRP A 1 203 ? -2.554 6.136 6.580 1.00 92.88 203 TRP A O 1
ATOM 1725 N N . ALA A 1 204 ? -0.699 4.892 6.794 1.00 94.88 204 ALA A N 1
ATOM 1726 C CA . ALA A 1 204 ? -1.362 3.804 7.516 1.00 94.88 204 ALA A CA 1
ATOM 1727 C C . ALA A 1 204 ? -1.990 4.283 8.839 1.00 94.88 204 ALA A C 1
ATOM 1729 O O . ALA A 1 204 ? -3.107 3.890 9.193 1.00 94.88 204 ALA A O 1
ATOM 1730 N N . MET A 1 205 ? -1.298 5.155 9.576 1.00 93.00 205 MET A N 1
ATOM 1731 C CA . MET A 1 205 ? -1.815 5.738 10.817 1.00 93.00 205 MET A CA 1
ATOM 1732 C C . MET A 1 205 ? -3.021 6.647 10.565 1.00 93.00 205 MET A C 1
ATOM 1734 O O . MET A 1 205 ? -4.015 6.534 11.280 1.00 93.00 205 MET A O 1
ATOM 1738 N N . ILE A 1 206 ? -2.985 7.491 9.530 1.00 95.38 206 ILE A N 1
ATOM 1739 C CA . ILE A 1 206 ? -4.121 8.346 9.150 1.00 95.38 206 ILE A CA 1
ATOM 1740 C C . ILE A 1 206 ? -5.363 7.484 8.904 1.00 95.38 206 ILE A C 1
ATOM 1742 O O . ILE A 1 206 ? -6.411 7.710 9.516 1.00 95.38 206 ILE A O 1
ATOM 1746 N N . LEU A 1 207 ? -5.237 6.458 8.058 1.00 95.12 207 LEU A N 1
ATOM 1747 C CA . LEU A 1 207 ? -6.360 5.587 7.709 1.00 95.12 207 LEU A CA 1
ATOM 1748 C C . LEU A 1 207 ? -6.884 4.797 8.916 1.00 95.12 207 LEU A C 1
ATOM 1750 O O . LEU A 1 207 ? -8.097 4.704 9.105 1.00 95.12 207 LEU A O 1
ATOM 1754 N N . THR A 1 208 ? -6.003 4.268 9.768 1.00 95.38 208 THR A N 1
ATOM 1755 C CA . THR A 1 208 ? -6.428 3.524 10.968 1.00 95.38 208 THR A CA 1
ATOM 1756 C C . THR A 1 208 ? -7.129 4.423 11.990 1.00 95.38 208 THR A C 1
ATOM 1758 O O . THR A 1 208 ? -8.124 3.989 12.570 1.00 95.38 208 THR A O 1
ATOM 1761 N N . ILE A 1 209 ? -6.708 5.684 12.167 1.00 94.31 209 ILE A N 1
ATOM 1762 C CA . ILE A 1 209 ? -7.411 6.661 13.023 1.00 94.31 209 ILE A CA 1
ATOM 1763 C C . ILE A 1 209 ? -8.802 6.973 12.458 1.00 94.31 209 ILE A C 1
ATOM 1765 O O . ILE A 1 209 ? -9.779 6.955 13.209 1.00 94.31 209 ILE A O 1
ATOM 1769 N N . ILE A 1 210 ? -8.920 7.215 11.148 1.00 94.75 210 ILE A N 1
ATOM 1770 C CA . ILE A 1 210 ? -10.214 7.481 10.498 1.00 94.75 210 ILE A CA 1
ATOM 1771 C C . ILE A 1 210 ? -11.169 6.296 10.690 1.00 94.75 210 ILE A C 1
ATOM 1773 O O . ILE A 1 210 ? -12.314 6.484 11.109 1.00 94.75 210 ILE A O 1
ATOM 1777 N N . ILE A 1 211 ? -10.702 5.069 10.438 1.00 93.56 211 ILE A N 1
ATOM 1778 C CA . ILE A 1 211 ? -11.513 3.857 10.617 1.00 93.56 211 ILE A CA 1
ATOM 1779 C C . ILE A 1 211 ? -11.878 3.668 12.096 1.00 93.56 211 ILE A C 1
ATOM 1781 O O . ILE A 1 211 ? -13.023 3.344 12.412 1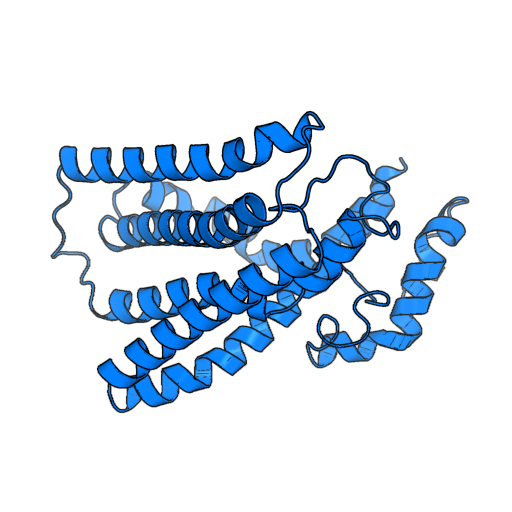.00 93.56 211 ILE A O 1
ATOM 1785 N N . PHE A 1 212 ? -10.945 3.917 13.017 1.00 93.06 212 PHE A N 1
ATOM 1786 C CA . PHE A 1 212 ? -11.197 3.836 14.455 1.00 93.06 212 PHE A CA 1
ATOM 1787 C C . PHE A 1 212 ? -12.297 4.807 14.903 1.00 93.06 212 PHE A C 1
ATOM 1789 O O . PHE A 1 212 ? -13.190 4.404 15.654 1.00 93.06 212 PHE A O 1
ATOM 1796 N N . ILE A 1 213 ? -12.285 6.052 14.410 1.00 92.31 213 ILE A N 1
ATOM 1797 C CA . ILE A 1 213 ? -13.361 7.030 14.642 1.00 92.31 213 ILE A CA 1
ATOM 1798 C C . ILE A 1 213 ? -14.685 6.497 14.091 1.00 92.31 213 ILE A C 1
ATOM 1800 O O . ILE A 1 213 ? -15.682 6.518 14.803 1.00 92.31 213 ILE A O 1
ATOM 1804 N N . CYS A 1 214 ? -14.701 5.957 12.869 1.00 91.38 214 CYS A N 1
ATOM 1805 C CA . CYS A 1 214 ? -15.932 5.439 12.263 1.00 91.38 214 CYS A CA 1
ATOM 1806 C C . CYS A 1 214 ? -16.556 4.278 13.057 1.00 91.38 214 CYS A C 1
ATOM 1808 O O . CYS A 1 214 ? -17.778 4.173 13.133 1.00 91.38 214 CYS A O 1
ATOM 1810 N N . ILE A 1 215 ? -15.732 3.417 13.663 1.00 91.25 215 ILE A N 1
ATOM 1811 C CA . ILE A 1 215 ? -16.191 2.273 14.468 1.00 91.25 215 ILE A CA 1
ATOM 1812 C C . ILE A 1 215 ? -16.677 2.715 15.856 1.00 91.25 215 ILE A C 1
ATOM 1814 O O . ILE A 1 215 ? -17.657 2.178 16.374 1.00 91.25 215 ILE A O 1
ATOM 1818 N N . THR A 1 216 ? -15.974 3.658 16.487 1.00 91.00 216 THR A N 1
ATOM 1819 C CA . THR A 1 216 ? -16.245 4.073 17.876 1.00 91.00 216 THR A CA 1
ATOM 1820 C C . THR A 1 216 ? -17.253 5.212 17.994 1.00 91.00 216 THR A C 1
ATOM 1822 O O . THR A 1 216 ? -17.923 5.313 19.016 1.00 91.00 216 THR A O 1
ATOM 1825 N N . ASP A 1 217 ? -17.399 6.039 16.960 1.00 89.06 217 ASP A N 1
ATOM 1826 C CA . ASP A 1 217 ? -18.423 7.080 16.853 1.00 89.06 217 ASP A CA 1
ATOM 1827 C C . ASP A 1 217 ? -19.157 6.996 15.503 1.00 89.06 217 ASP A C 1
ATOM 1829 O O . ASP A 1 217 ? -18.874 7.760 14.568 1.00 89.06 217 ASP A O 1
ATOM 1833 N N . PRO A 1 218 ? -20.153 6.097 15.392 1.00 86.88 218 PRO A N 1
ATOM 1834 C CA . PRO A 1 218 ? -20.992 5.989 14.200 1.00 86.88 218 PRO A CA 1
ATOM 1835 C C . PRO A 1 218 ? -21.810 7.256 13.902 1.00 86.88 218 PRO A C 1
ATOM 1837 O O . PRO A 1 218 ? -22.319 7.413 12.793 1.00 86.88 218 PRO A O 1
ATOM 1840 N N . GLN A 1 219 ? -21.973 8.159 14.878 1.00 87.69 219 GLN A N 1
ATOM 1841 C CA . GLN A 1 219 ? -22.709 9.414 14.700 1.00 87.69 219 GLN A CA 1
ATOM 1842 C C . GLN A 1 219 ? -21.821 10.565 14.210 1.00 87.69 219 GLN A C 1
ATOM 1844 O O . GLN A 1 219 ? -22.357 11.626 13.850 1.00 87.69 219 GLN A O 1
ATOM 1849 N N . SER A 1 220 ? -20.503 10.356 14.154 1.00 87.75 220 SER A N 1
ATOM 1850 C CA . SER A 1 220 ? -19.543 11.314 13.615 1.00 87.75 220 SER A CA 1
ATOM 1851 C C . SER A 1 220 ? -19.872 11.699 12.171 1.00 87.75 220 SER A C 1
ATOM 1853 O O . SER A 1 220 ? -20.486 10.953 11.403 1.00 87.75 220 SER A O 1
ATOM 1855 N N . PHE A 1 221 ? -19.437 12.897 11.784 1.00 89.19 221 PHE A N 1
ATOM 1856 C CA . PHE A 1 221 ? -19.626 13.411 10.429 1.00 89.19 221 PHE A CA 1
ATOM 1857 C C . PHE A 1 221 ? -19.024 12.481 9.361 1.00 89.19 221 PHE A C 1
ATOM 1859 O O . PHE A 1 221 ? -19.694 12.176 8.378 1.00 89.19 221 PHE A O 1
ATOM 1866 N N 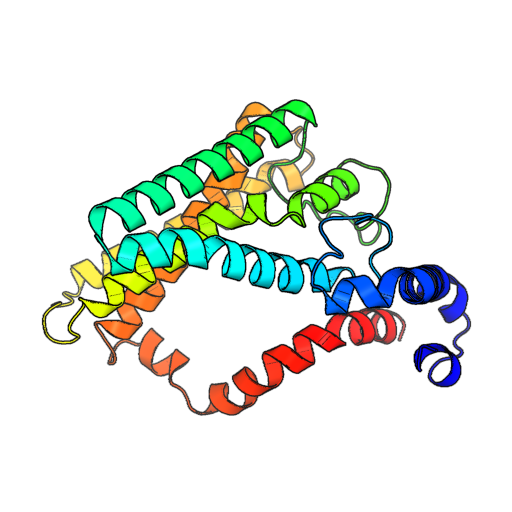. ILE A 1 222 ? -17.807 11.965 9.582 1.00 89.69 222 ILE A N 1
ATOM 1867 C CA . ILE A 1 222 ? -17.149 11.047 8.635 1.00 89.69 222 ILE A CA 1
ATOM 1868 C C . ILE A 1 222 ? -17.920 9.736 8.515 1.00 89.69 222 ILE A C 1
ATOM 1870 O O . ILE A 1 222 ? -18.171 9.283 7.401 1.00 89.69 222 ILE A O 1
ATOM 1874 N N . ALA A 1 223 ? -18.318 9.134 9.643 1.00 90.00 223 ALA A N 1
ATOM 1875 C CA . ALA A 1 223 ? -19.040 7.866 9.627 1.00 90.00 223 ALA A CA 1
ATOM 1876 C C . ALA A 1 223 ? -20.345 7.983 8.831 1.00 90.00 223 ALA A C 1
ATOM 1878 O O . ALA A 1 223 ? -20.670 7.091 8.047 1.00 90.00 223 ALA A O 1
ATOM 1879 N N . LYS A 1 224 ? -21.052 9.112 8.966 1.00 91.00 224 LYS A N 1
ATOM 1880 C CA . LYS A 1 224 ? -22.256 9.415 8.181 1.00 91.00 224 LYS A CA 1
ATOM 1881 C C . LYS A 1 224 ? -21.963 9.566 6.690 1.00 91.00 224 LYS A C 1
ATOM 1883 O O . LYS A 1 224 ? -22.700 8.993 5.892 1.00 91.00 224 LYS A O 1
ATOM 1888 N N . ILE A 1 225 ? -20.899 10.283 6.317 1.00 93.00 225 ILE A N 1
ATOM 1889 C CA . ILE A 1 225 ? -20.479 10.408 4.912 1.00 93.00 225 ILE A CA 1
ATOM 1890 C C . ILE A 1 225 ? -20.166 9.028 4.336 1.00 93.00 225 ILE A C 1
ATOM 1892 O O . ILE A 1 225 ? -20.751 8.645 3.330 1.00 93.00 225 ILE A O 1
ATOM 1896 N N . PHE A 1 226 ? -19.295 8.248 4.974 1.00 88.88 226 PHE A N 1
ATOM 1897 C CA . PHE A 1 226 ? -18.886 6.939 4.452 1.00 88.88 226 PHE A CA 1
ATOM 1898 C C . PHE A 1 226 ? -20.007 5.897 4.465 1.00 88.88 226 PHE A C 1
ATOM 1900 O O . PHE A 1 226 ? -19.996 4.978 3.649 1.00 88.88 226 PHE A O 1
ATOM 1907 N N . SER A 1 227 ? -21.007 6.063 5.330 1.00 90.31 227 SER A N 1
ATOM 1908 C CA . SER A 1 227 ? -22.198 5.206 5.354 1.00 90.31 227 SER A CA 1
ATOM 1909 C C . SER A 1 227 ? -23.291 5.657 4.379 1.00 90.31 227 SER A C 1
ATOM 1911 O O . SER A 1 227 ? -24.358 5.038 4.328 1.00 90.31 227 SER A O 1
ATOM 1913 N N . TRP A 1 228 ? -23.071 6.728 3.609 1.00 93.44 228 TRP A N 1
ATOM 1914 C CA . TRP A 1 228 ? -24.085 7.265 2.709 1.00 93.44 228 TRP A CA 1
ATOM 1915 C C . TRP A 1 228 ? -24.396 6.283 1.572 1.00 93.44 228 TRP A C 1
ATOM 1917 O O . TRP A 1 228 ? -23.505 5.754 0.907 1.00 93.44 228 TRP A O 1
ATOM 1927 N N . SER A 1 229 ? -25.688 6.048 1.320 1.00 92.69 229 SER A N 1
ATOM 1928 C CA . SER A 1 229 ? -26.183 5.099 0.312 1.00 92.69 229 SER A CA 1
ATOM 1929 C C . SER A 1 229 ? -25.689 5.390 -1.106 1.00 92.69 229 SER A C 1
ATOM 1931 O O . SER A 1 229 ? -25.562 4.451 -1.892 1.00 92.69 229 SER A O 1
ATOM 1933 N N . LEU A 1 230 ? -25.355 6.649 -1.410 1.00 92.12 230 LEU A N 1
ATOM 1934 C CA . LEU A 1 230 ? -24.754 7.067 -2.677 1.00 92.12 230 LEU A CA 1
ATOM 1935 C C . LEU A 1 230 ? -23.449 6.315 -2.983 1.00 92.12 230 LEU A C 1
ATOM 1937 O O . LEU A 1 230 ? -23.188 5.976 -4.135 1.00 92.12 230 LEU A O 1
ATOM 1941 N N . PHE A 1 231 ? -22.653 5.990 -1.960 1.00 91.81 231 PHE A N 1
ATOM 1942 C CA . PHE A 1 231 ? -21.387 5.280 -2.145 1.00 91.81 231 PHE A CA 1
ATOM 1943 C C . PHE A 1 231 ? -21.550 3.773 -2.355 1.00 91.81 231 PHE A C 1
ATOM 1945 O O . PHE A 1 231 ? -20.598 3.116 -2.763 1.00 91.81 231 PHE A O 1
ATOM 1952 N N . ARG A 1 232 ? -22.742 3.201 -2.136 1.00 90.38 232 ARG A N 1
ATOM 1953 C CA . ARG A 1 232 ? -22.993 1.760 -2.307 1.00 90.38 232 ARG A CA 1
ATOM 1954 C C . ARG A 1 232 ? -22.868 1.269 -3.760 1.00 90.38 232 ARG A C 1
ATOM 1956 O O . ARG A 1 232 ? -22.237 0.232 -3.954 1.00 90.38 232 ARG A O 1
ATOM 1963 N N . PRO A 1 233 ? -23.461 1.917 -4.784 1.00 93.38 233 PRO A N 1
ATOM 1964 C CA . PRO A 1 233 ? -23.210 1.530 -6.172 1.00 93.38 233 PRO A CA 1
ATOM 1965 C C . PRO A 1 233 ? -21.765 1.827 -6.586 1.00 93.38 233 PRO A C 1
ATOM 1967 O O . PRO A 1 233 ? -21.140 0.990 -7.232 1.00 93.38 233 PRO A O 1
ATOM 1970 N N . LEU A 1 234 ? -21.210 2.965 -6.152 1.00 91.12 234 LEU A N 1
ATOM 1971 C CA . LEU A 1 234 ? -19.847 3.359 -6.501 1.00 91.12 234 LEU A CA 1
ATOM 1972 C C . LEU A 1 234 ? -18.820 2.346 -5.982 1.00 91.12 234 LEU A C 1
ATOM 1974 O O . LEU A 1 234 ? -17.969 1.902 -6.746 1.00 91.12 234 LEU A O 1
ATOM 1978 N N . SER A 1 235 ? -18.954 1.896 -4.730 1.00 89.25 235 SER A N 1
ATOM 1979 C CA . SER A 1 235 ? -18.056 0.907 -4.122 1.00 89.25 235 SER A CA 1
ATOM 1980 C C . SER A 1 235 ? -18.105 -0.469 -4.786 1.00 89.25 235 SER A C 1
ATOM 1982 O O . SER A 1 235 ? -17.139 -1.217 -4.693 1.00 89.25 235 SER A O 1
ATOM 1984 N N . ARG A 1 236 ? -19.200 -0.811 -5.476 1.00 90.19 236 ARG A N 1
ATOM 1985 C CA . ARG A 1 236 ? -19.296 -2.050 -6.266 1.00 90.19 236 ARG A CA 1
ATOM 1986 C C . ARG A 1 236 ? -18.621 -1.928 -7.628 1.00 90.19 236 ARG A C 1
ATOM 1988 O O . ARG A 1 236 ? -18.184 -2.936 -8.170 1.00 90.19 236 ARG A O 1
ATOM 1995 N N . MET A 1 237 ? -18.541 -0.716 -8.176 1.00 93.00 237 MET A N 1
ATOM 1996 C CA . MET A 1 237 ? -17.913 -0.451 -9.471 1.00 93.00 237 MET A CA 1
ATOM 1997 C C . MET A 1 237 ? -16.407 -0.208 -9.367 1.00 93.00 237 MET A C 1
ATOM 1999 O O . MET A 1 237 ? -15.714 -0.385 -10.365 1.00 93.00 237 MET A O 1
ATOM 2003 N N . THR A 1 238 ? -15.885 0.169 -8.192 1.00 92.06 238 THR A N 1
ATOM 2004 C CA . THR A 1 238 ? -14.462 0.516 -8.006 1.00 92.06 238 THR A CA 1
ATOM 2005 C C . THR A 1 238 ? -13.515 -0.543 -8.554 1.00 92.06 238 THR A C 1
ATOM 2007 O O . THR A 1 238 ? -12.553 -0.186 -9.223 1.00 92.06 238 THR A O 1
ATOM 2010 N N . PHE A 1 239 ? -13.791 -1.831 -8.331 1.00 91.38 239 PHE A N 1
ATOM 2011 C CA . PHE A 1 239 ? -12.935 -2.906 -8.831 1.00 91.38 239 PHE A CA 1
ATOM 2012 C C . PHE A 1 239 ? -12.975 -3.021 -10.361 1.00 91.38 239 PHE A C 1
ATOM 2014 O O . PHE A 1 239 ? -11.932 -3.105 -11.002 1.00 91.38 239 PHE A O 1
ATOM 2021 N N . SER A 1 240 ? -14.162 -2.954 -10.969 1.00 91.88 240 SER A N 1
ATOM 2022 C CA . SER A 1 240 ? -14.302 -2.973 -12.431 1.00 91.88 240 SER A CA 1
ATOM 2023 C C . SER A 1 240 ? -13.637 -1.760 -13.085 1.00 91.88 240 SER A C 1
ATOM 2025 O O . SER A 1 240 ? -12.951 -1.906 -14.097 1.00 91.88 240 SER A O 1
ATOM 2027 N N . VAL A 1 241 ? -13.789 -0.574 -12.487 1.00 92.19 241 VAL A N 1
ATOM 2028 C CA . VAL A 1 241 ? -13.107 0.650 -12.928 1.00 92.19 241 VAL A CA 1
ATOM 2029 C C . VAL A 1 241 ? -11.597 0.491 -12.771 1.00 92.19 241 VAL A C 1
ATOM 2031 O O . VAL A 1 241 ? -10.865 0.746 -13.718 1.00 92.19 241 VAL A O 1
ATOM 2034 N N . PHE A 1 242 ? -11.111 -0.011 -11.635 1.00 91.25 242 PHE A N 1
ATOM 2035 C CA . PHE A 1 242 ? -9.685 -0.261 -11.421 1.00 91.25 242 PHE A CA 1
ATOM 2036 C C . PHE A 1 242 ? -9.094 -1.208 -12.476 1.00 91.25 242 PHE A C 1
ATOM 2038 O O . PHE A 1 242 ? -8.017 -0.938 -12.997 1.00 91.25 242 PHE A O 1
ATOM 2045 N N . LEU A 1 243 ? -9.800 -2.271 -12.864 1.00 89.44 243 LEU A N 1
ATOM 2046 C CA . LEU A 1 243 ? -9.308 -3.177 -13.905 1.00 89.44 243 LEU A CA 1
ATOM 2047 C C . LEU A 1 243 ? -9.234 -2.513 -15.287 1.00 89.44 243 LEU A C 1
ATOM 2049 O O . LEU A 1 243 ? -8.303 -2.787 -16.036 1.00 89.44 243 LEU A O 1
ATOM 2053 N N . THR A 1 244 ? -10.184 -1.635 -15.613 1.00 86.88 244 THR A N 1
ATOM 2054 C CA . THR A 1 244 ? -10.371 -1.112 -16.979 1.00 86.88 244 THR A CA 1
ATOM 2055 C C . THR A 1 244 ? -9.817 0.296 -17.206 1.00 86.88 244 THR A C 1
ATOM 2057 O O . THR A 1 244 ? -9.615 0.684 -18.354 1.00 86.88 244 THR A O 1
ATOM 2060 N N . HIS A 1 245 ? -9.545 1.073 -16.153 1.00 86.25 245 HIS A N 1
ATOM 2061 C CA . HIS A 1 245 ? -9.227 2.496 -16.298 1.00 86.25 245 HIS A CA 1
ATOM 2062 C C . HIS A 1 245 ? -7.952 2.773 -17.095 1.00 86.25 245 HIS A C 1
ATOM 2064 O O . HIS A 1 245 ? -7.934 3.752 -17.831 1.00 86.25 245 HIS A O 1
ATOM 2070 N N . PHE A 1 246 ? -6.914 1.934 -16.997 1.00 79.25 246 PHE A N 1
ATOM 2071 C CA . PHE A 1 246 ? -5.693 2.128 -17.788 1.00 79.25 246 PHE A CA 1
ATOM 2072 C C . PHE A 1 246 ? -6.006 2.051 -19.281 1.00 79.25 246 PHE A C 1
ATOM 2074 O O . PHE A 1 246 ? -5.649 2.970 -20.011 1.00 79.25 246 PHE A O 1
ATOM 2081 N N . LEU A 1 247 ? -6.770 1.044 -19.717 1.00 75.06 247 LEU A N 1
ATOM 2082 C CA . LEU A 1 247 ? -7.214 0.928 -21.110 1.00 75.06 247 LEU A CA 1
ATOM 2083 C C . LEU A 1 247 ? -7.954 2.193 -21.563 1.00 75.06 247 LEU A C 1
ATOM 2085 O O . LEU A 1 247 ? -7.635 2.757 -22.604 1.00 75.06 247 LEU A O 1
ATOM 2089 N N . VAL A 1 248 ? -8.890 2.686 -20.748 1.00 77.81 248 VAL A N 1
ATOM 2090 C CA . VAL A 1 248 ? -9.663 3.898 -21.057 1.00 77.81 248 VAL A CA 1
ATOM 2091 C C . VAL A 1 248 ? -8.769 5.139 -21.131 1.00 77.81 248 VAL A C 1
ATOM 2093 O O . VAL A 1 248 ? -8.899 5.919 -22.067 1.00 77.81 248 VAL A O 1
ATOM 2096 N N . VAL A 1 249 ? -7.849 5.326 -20.183 1.00 75.75 249 VAL A N 1
ATOM 2097 C CA . VAL A 1 249 ? -6.934 6.478 -20.152 1.00 75.75 249 VAL A CA 1
ATOM 2098 C C . VAL A 1 249 ? -6.003 6.469 -21.360 1.00 75.75 249 VAL A C 1
ATOM 2100 O O . VAL A 1 249 ? -5.805 7.517 -21.969 1.00 75.75 249 VAL A O 1
ATOM 2103 N N . TYR A 1 250 ? -5.461 5.310 -21.737 1.00 67.88 250 TYR A N 1
ATOM 2104 C CA . TYR A 1 250 ? -4.609 5.200 -22.920 1.00 67.88 250 TYR A CA 1
ATOM 2105 C C . TYR A 1 250 ? -5.369 5.444 -24.229 1.00 67.88 250 TYR A C 1
ATOM 2107 O O . TYR A 1 250 ? -4.760 5.918 -25.180 1.00 67.88 250 TYR A O 1
ATOM 2115 N N . ILE A 1 251 ? -6.675 5.160 -24.278 1.00 66.44 251 ILE A N 1
ATOM 2116 C CA . ILE A 1 251 ? -7.516 5.398 -25.462 1.00 66.44 251 ILE A CA 1
ATOM 2117 C C . ILE A 1 251 ? -8.008 6.856 -25.533 1.00 66.44 251 ILE A C 1
ATOM 2119 O O . ILE A 1 251 ? -7.930 7.474 -26.588 1.00 66.44 251 ILE A O 1
ATOM 2123 N N . ILE A 1 252 ? -8.527 7.417 -24.432 1.00 64.81 252 ILE A N 1
ATOM 2124 C CA . ILE A 1 252 ? -9.179 8.745 -24.401 1.00 64.81 252 ILE A CA 1
ATOM 2125 C C . ILE A 1 252 ? -8.175 9.896 -24.441 1.00 64.81 252 ILE A C 1
ATOM 2127 O O . ILE A 1 252 ? -8.511 10.978 -24.912 1.00 64.81 252 ILE A O 1
ATOM 2131 N N . ARG A 1 253 ? -6.942 9.695 -23.964 1.00 57.69 253 ARG A N 1
ATOM 2132 C CA . ARG A 1 253 ? -5.912 10.747 -23.958 1.00 57.69 253 ARG A CA 1
ATOM 2133 C C . ARG A 1 253 ? -5.607 11.328 -25.352 1.00 57.69 253 ARG A C 1
ATOM 2135 O O . ARG A 1 253 ? -4.978 12.379 -25.412 1.00 57.69 253 ARG A O 1
ATOM 2142 N N . ASP A 1 254 ? -6.092 10.691 -26.417 1.00 48.09 254 ASP A N 1
ATOM 2143 C CA . ASP A 1 254 ? -5.850 11.056 -27.811 1.00 48.09 254 ASP A CA 1
ATOM 2144 C C . ASP A 1 254 ? -7.135 11.398 -28.620 1.00 48.09 254 ASP A C 1
ATOM 2146 O O . ASP A 1 254 ? -7.137 11.270 -29.846 1.00 48.09 254 ASP A O 1
ATOM 2150 N N . THR A 1 255 ? -8.214 11.873 -27.972 1.00 42.97 255 THR A N 1
ATOM 2151 C CA . THR A 1 255 ? -9.237 12.734 -28.629 1.00 42.97 255 THR A CA 1
ATOM 2152 C C . THR A 1 255 ? -9.055 14.186 -28.224 1.00 42.97 255 THR A C 1
ATOM 2154 O O . THR A 1 255 ? -9.060 15.057 -29.120 1.00 42.97 255 THR A O 1
#

Secondary structure (DSSP, 8-state):
--SHHHH---TTHHHHHHHHHHHHHHHHHHHHTT-TTTS-GGG-SSGGGHHHHHHHHHHHHHHHHHHHHHH-HHHHHHHHHHHHHHHHHHHHHHHHHHT--SS----STTTTTSTTHHHHHHHHHTSGGGTHHHHHHHHHHHHHHTT--TTT----HHHHHHHHHHHHHHHHHHHHTTHHHHTTPPPPHHHHHHHHHHHHHHHHHHHHHHHHHHHH-TTSHHHHHHT-TTHHHHHHHHHHHHHHHHHHHHHHTT-

Radius of gyration: 21.08 Å; Cα contacts (8 Å, |Δi|>4): 221; chains: 1; bounding box: 48×42×62 Å

pLDDT: mean 84.27, std 13.58, range [40.16, 97.81]

Organism: Euroglyphus maynei (NCBI:txid6958)

Solvent-accessible surface area (backbone atoms only — not comparable to full-atom values): 14129 Å² total; per-residue (Å²): 136,74,74,58,70,86,76,54,87,52,98,62,41,63,84,72,40,47,70,40,51,55,21,25,74,76,34,48,70,33,61,79,72,41,41,32,35,79,56,62,53,89,45,37,40,56,68,80,52,22,58,60,19,24,50,54,51,49,52,61,57,45,50,55,35,46,57,36,31,77,77,38,54,68,56,10,51,50,48,42,53,50,51,27,53,51,22,45,51,53,46,26,53,47,22,45,73,68,60,31,72,48,59,92,74,82,86,50,95,64,44,82,66,43,94,48,73,51,27,59,44,48,60,52,63,38,27,42,56,67,47,40,34,43,52,42,50,52,51,55,48,56,59,51,52,78,73,60,57,47,88,74,58,84,82,44,76,65,59,53,51,50,54,49,50,52,38,53,53,43,51,50,47,61,62,55,74,54,47,64,52,78,76,68,46,85,81,51,30,70,61,19,26,53,47,32,54,48,40,46,49,44,53,42,49,41,53,52,51,53,52,50,45,34,60,40,36,61,83,38,73,65,28,47,60,75,66,34,72,79,51,56,65,52,65,68,42,48,61,61,46,64,73,44,45,63,62,49,51,70,58,58,77,77,117

InterPro domains:
  IPR002656 Acyltransferase 3 domain [PF01757] (28-254)
  IPR052728 Oxygen and lipid transport regulator [PTHR11161] (2-251)